Protein AF-A0A1R3GXF6-F1 (afdb_monomer)

Radius of gyration: 73.86 Å; Cα contacts (8 Å, |Δi|>4): 0; chains: 1; bounding box: 150×27×252 Å

Solvent-accessible surface area (backbone atoms only — not comparable to full-atom values): 21048 Å² total; per-residue (Å²): 134,89,81,88,82,81,85,78,86,82,89,76,90,89,83,90,84,76,82,81,70,68,72,70,62,61,61,64,59,58,61,56,58,55,56,55,55,54,55,50,56,53,52,56,56,53,63,68,72,77,67,85,87,69,93,84,66,88,49,69,65,59,57,52,53,53,51,51,53,53,52,52,54,52,52,53,51,52,53,52,49,54,50,53,59,68,69,59,68,86,71,93,67,96,68,79,68,64,65,58,56,52,54,54,50,54,51,50,53,53,52,52,49,54,55,52,54,50,50,54,50,53,60,62,58,72,72,66,74,87,85,72,89,79,82,92,80,84,87,82,82,75,86,79,80,83,80,82,82,82,84,87,87,82,90,77,98,56,82,72,64,56,54,56,52,52,52,51,52,51,50,51,52,49,51,53,49,52,51,52,54,49,53,53,51,52,54,50,51,51,52,51,52,52,51,50,55,51,50,54,52,50,50,55,50,51,53,52,52,50,54,52,50,53,51,51,52,51,51,52,52,50,50,52,53,52,53,51,50,53,53,52,53,51,52,50,54,50,53,54,50,51,56,49,49,53,50,50,53,51,52,49,54,53,50,54,50,53,52,52,54,49,52,51,54,51,54,54,50,53,51,53,50,53,53,51,54,52,51,50,50,55,51,50,54,52,47,54,53,51,53,51,51,52,49,52,55,49,54,52,51,53,50,53,52,55,62,53,49,50,58,53,54,50,51,52,51,51,50,54,50,48,52,52,51,50,53,54,50,49,50,54,49,50,53,52,48,50,52,50,51,53,48,52,49,53,55,50,54,66,61,71,78,110

Organism: NCBI:txid93759

Secondary structure (DSSP, 8-state):
----------------SSSSSTTTTHHHHHHHHHHHHHHHHHHHHHHHHS-SS-TT---HHHHHHHHHHHHHHHHHHHHHHHHHHHHT---S-----HHHHHHHHHHHHHHHHHHHHHHHHHHHHTT------------------TTSSS--------TTHHHHHHHHHHHHHHHHHHHHHHHHHHHHHHHHHHHHHHHHHHHHHHHHHHHHHHHHHHHHHHHHHHHHHHHHHHHHHHHHHHHHHHHHHHHHHHHHHHHHHHHHHHHHHHHHHHHHHHHHHHHHHHHHHHHHHHHHHHHHHHHHHHHHHHHHHHHHHHHHHHHHHHHHHHHHHHHHHHHHHHHHHHHHHHHH--

Foldseek 3Di:
DDDDDDDDDDDDDDPDDPDPPPPVVVVVVVVVVVVVVVVVVVVVVVVVPPDDPDPPPPDCVVVVVVVVVVVVVVVVLVVVVVVCVVPVPPDDDPPDPVVVVVVVVVVVVVVVVVVVVVVVVVVVVVPDDPPDDDDDDDDPPDDPPPPPPPPDDDDDDDPVVVVVVVVVVVVVVVVVVVVVVVVVVVVVVVVVVVVVVVVVVVVVVVVVVVVVVVVVVVVVVVVVVVVVVVVVVVVVVVVVVVVVVVVVVVVVVVVVVVVVVVVVVVVVVVVVVVVVVVVVVVVVVVVVVVVVVVVVVVVVVVVVVVVVVVVVVVVVVVVVVVVVVVVVVVVVVVVVVVVVVVVVVVVVVVVVVD

Sequence (354 aa):
MGKMEKSVLAEENFSDFEEENAVKEGENSRQFDEETTFSFQKKLHQCQNENVDNKQNCNIKNLQVIGVDILSMIQNLEIGFASAFAGSGISDAPVRNTGMSKLVLELYERIQLCISELKQLCNYYSFVDPEGTCGYNDVGVLESSDLIRQSQQSSSPYQEDSDLGKELSAKIFEIVKLKSDNLLKEIELEALRHRQKELETQVSSVEKEKSQLEENMEIMRREVAVTAKFLDDLRSEMMDLDGNMDSQISANRILVKKSSELGNGKQEAEVHVSELEEENLLLSDRLSHLEEQLRYLTDERESLYMEVQTPESEAMKFKDEKIRSEDEMEAHKVDRKQKIEEMQKQWSEVQEEC

pLDDT: mean 77.06, std 21.37, range [37.44, 98.75]

Mean predicted aligned error: 20.05 Å

Structure (mmCIF, N/CA/C/O backbone):
data_AF-A0A1R3GXF6-F1
#
_entry.id   AF-A0A1R3GXF6-F1
#
loop_
_atom_site.group_PDB
_atom_site.id
_atom_site.type_symbol
_atom_site.label_atom_id
_atom_site.label_alt_id
_atom_site.label_comp_id
_atom_site.label_asym_id
_atom_site.label_entity_id
_atom_site.label_seq_id
_atom_site.pdbx_PDB_ins_code
_atom_site.Cartn_x
_atom_site.Cartn_y
_atom_site.Cartn_z
_atom_site.occupancy
_atom_site.B_iso_or_equiv
_atom_site.auth_seq_id
_atom_site.auth_comp_id
_atom_site.auth_asym_id
_atom_site.auth_atom_id
_atom_site.pdbx_PDB_model_num
ATOM 1 N N . MET A 1 1 ? -48.391 0.107 32.957 1.00 41.59 1 MET A N 1
ATOM 2 C CA . MET A 1 1 ? -49.259 0.173 31.756 1.00 41.59 1 MET A CA 1
ATOM 3 C C . MET A 1 1 ? -48.772 1.297 30.849 1.00 41.59 1 MET A C 1
ATOM 5 O O . MET A 1 1 ? -48.821 2.432 31.291 1.00 41.59 1 MET A O 1
ATOM 9 N N . GLY A 1 2 ? -48.352 0.966 29.617 1.00 49.62 2 GLY A N 1
ATOM 10 C CA . GLY A 1 2 ? -48.097 1.887 28.487 1.00 49.62 2 GLY A CA 1
ATOM 11 C C . GLY A 1 2 ? -46.822 2.738 28.602 1.00 49.62 2 GLY A C 1
ATOM 12 O O . GLY A 1 2 ? -46.607 3.358 29.626 1.00 49.62 2 GLY A O 1
ATOM 13 N N . LYS A 1 3 ? -45.933 2.856 27.614 1.00 48.22 3 LYS A N 1
ATOM 14 C CA . LYS A 1 3 ? -45.953 2.497 26.192 1.00 48.22 3 LYS A CA 1
ATOM 15 C C . LYS A 1 3 ? -44.507 2.217 25.755 1.00 48.22 3 LYS A C 1
ATOM 17 O O . LYS A 1 3 ? -43.614 2.992 26.070 1.00 48.22 3 LYS A O 1
ATOM 22 N N . MET A 1 4 ? -44.318 1.127 25.017 1.00 44.69 4 MET A N 1
ATOM 23 C CA . MET A 1 4 ? -43.151 0.889 24.168 1.00 44.69 4 MET A CA 1
ATOM 24 C C . MET A 1 4 ? -43.312 1.710 22.886 1.00 44.69 4 MET A C 1
ATOM 26 O O . MET A 1 4 ? -44.313 1.541 22.187 1.00 44.69 4 MET A O 1
ATOM 30 N N . GLU A 1 5 ? -42.336 2.552 22.557 1.00 49.19 5 GLU A N 1
ATOM 31 C CA . GLU A 1 5 ? -42.204 3.133 21.221 1.00 49.19 5 GLU A CA 1
ATOM 32 C C . GLU A 1 5 ? -41.154 2.348 20.433 1.00 49.19 5 GLU A C 1
ATOM 34 O O . GLU A 1 5 ? -39.982 2.273 20.793 1.00 49.19 5 GLU A O 1
ATOM 39 N N . LYS A 1 6 ? -41.644 1.702 19.372 1.00 48.50 6 LYS A N 1
ATOM 40 C CA . LYS A 1 6 ? -40.877 1.017 18.335 1.00 48.50 6 LYS A CA 1
ATOM 41 C C . LYS A 1 6 ? -40.226 2.055 17.425 1.00 48.50 6 LYS A C 1
ATOM 43 O O . LYS A 1 6 ? -40.936 2.840 16.801 1.00 48.50 6 LYS A O 1
ATOM 48 N N . SER A 1 7 ? -38.911 1.986 17.266 1.00 46.88 7 SER A N 1
ATOM 49 C CA . SER A 1 7 ? -38.206 2.643 16.165 1.00 46.88 7 SER A CA 1
ATOM 50 C C . SER A 1 7 ? -38.318 1.761 14.921 1.00 46.88 7 SER A C 1
ATOM 52 O O . SER A 1 7 ? -37.803 0.645 14.882 1.00 46.88 7 SER A O 1
ATOM 54 N N . VAL A 1 8 ? -39.068 2.252 13.939 1.00 45.59 8 VAL A N 1
ATOM 55 C CA . VAL A 1 8 ? -39.281 1.648 12.622 1.00 45.59 8 VAL A CA 1
ATOM 56 C C . VAL A 1 8 ? -38.081 1.968 11.731 1.00 45.59 8 VAL A C 1
ATOM 58 O O . VAL A 1 8 ? -37.663 3.119 11.636 1.00 45.59 8 VAL A O 1
ATOM 61 N N . LEU A 1 9 ? -37.541 0.929 11.096 1.00 46.66 9 LEU A N 1
ATOM 62 C CA . LEU A 1 9 ? -36.565 1.003 10.013 1.00 46.66 9 LEU A CA 1
ATOM 63 C C . LEU A 1 9 ? -37.210 1.674 8.792 1.00 46.66 9 LEU A C 1
ATOM 65 O O . LEU A 1 9 ? -38.228 1.193 8.299 1.00 46.66 9 LEU A O 1
ATOM 69 N N . ALA A 1 10 ? -36.607 2.762 8.316 1.00 43.72 10 ALA A N 1
ATOM 70 C CA . ALA A 1 10 ? -36.901 3.354 7.018 1.00 43.72 10 ALA A CA 1
ATOM 71 C C . ALA A 1 10 ? -35.770 2.978 6.047 1.00 43.72 10 ALA A C 1
ATOM 73 O O . ALA A 1 10 ? -34.707 3.596 6.044 1.00 43.72 10 ALA A O 1
ATOM 74 N N . GLU A 1 11 ? -36.000 1.927 5.260 1.00 49.28 11 GLU A N 1
ATOM 75 C CA . GLU A 1 11 ? -35.367 1.733 3.955 1.00 49.28 11 GLU A CA 1
ATOM 76 C C . GLU A 1 11 ? -36.224 2.486 2.930 1.00 49.28 11 GLU A C 1
ATOM 78 O O . GLU A 1 11 ? -37.323 2.046 2.598 1.00 49.28 11 GLU A O 1
ATOM 83 N N . GLU A 1 12 ? -35.742 3.627 2.437 1.00 41.19 12 GLU A N 1
ATOM 84 C CA . GLU A 1 12 ? -36.318 4.300 1.269 1.00 41.19 12 GLU A CA 1
ATOM 85 C C . GLU A 1 12 ? -35.218 4.583 0.236 1.00 41.19 12 GLU A C 1
ATOM 87 O O . GLU A 1 12 ? -34.394 5.482 0.379 1.00 41.19 12 GLU A O 1
ATOM 92 N N . ASN A 1 13 ? -35.198 3.718 -0.782 1.00 48.22 13 ASN A N 1
ATOM 93 C CA . ASN A 1 13 ? -35.082 4.008 -2.214 1.00 48.22 13 ASN A CA 1
ATOM 94 C C . ASN A 1 13 ? -34.419 5.341 -2.619 1.00 48.22 13 ASN A C 1
ATOM 96 O O . ASN A 1 13 ? -35.089 6.356 -2.790 1.00 48.22 13 ASN A O 1
ATOM 100 N N . PHE A 1 14 ? -33.121 5.282 -2.927 1.00 43.56 14 PHE A N 1
ATOM 101 C CA . PHE A 1 14 ? -32.425 6.256 -3.776 1.00 43.56 14 PHE A CA 1
ATOM 102 C C . PHE A 1 14 ? -31.829 5.530 -4.987 1.00 43.56 14 PHE A C 1
ATOM 104 O O . PHE A 1 14 ? -30.678 5.106 -4.987 1.00 43.56 14 PHE A O 1
ATOM 111 N N . SER A 1 15 ? -32.649 5.331 -6.009 1.00 47.09 15 SER A N 1
ATOM 112 C CA . SER A 1 15 ? -32.256 4.817 -7.321 1.00 47.09 15 SER A CA 1
ATOM 113 C C . SER A 1 15 ? -33.409 5.169 -8.244 1.00 47.09 15 SER A C 1
ATOM 115 O O . SER A 1 15 ? -34.375 4.427 -8.214 1.00 47.09 15 SER A O 1
ATOM 117 N N . ASP A 1 16 ? -33.361 6.329 -8.911 1.00 47.88 16 ASP A N 1
ATOM 118 C CA . ASP A 1 16 ? -34.119 6.648 -10.146 1.00 47.88 16 ASP A CA 1
ATOM 119 C C . ASP A 1 16 ? -33.901 8.122 -10.573 1.00 47.88 16 ASP A C 1
ATOM 121 O O . ASP A 1 16 ? -34.850 8.863 -10.808 1.00 47.88 16 ASP A O 1
ATOM 125 N N . PHE A 1 17 ? -32.649 8.601 -10.657 1.00 45.19 17 PHE A N 1
ATOM 126 C CA . PHE A 1 17 ? -32.384 9.964 -11.170 1.00 45.19 17 PHE A CA 1
ATOM 127 C C . PHE A 1 17 ? -31.187 10.119 -12.127 1.00 45.19 17 PHE A C 1
ATOM 129 O O . PHE A 1 17 ? -30.830 11.246 -12.458 1.00 45.19 17 PHE A O 1
ATOM 136 N N . GLU A 1 18 ? -30.597 9.035 -12.645 1.00 46.66 18 GLU A N 1
ATOM 137 C CA . GLU A 1 18 ? -29.421 9.132 -13.539 1.00 46.66 18 GLU A CA 1
ATOM 138 C C . GLU A 1 18 ? -29.648 8.708 -15.002 1.00 46.66 18 GLU A C 1
ATOM 140 O O . GLU A 1 18 ? -28.709 8.745 -15.794 1.00 46.66 18 GLU A O 1
ATOM 145 N N . GLU A 1 19 ? -30.870 8.373 -15.428 1.00 47.91 19 GLU A N 1
ATOM 146 C CA . GLU A 1 19 ? -31.082 7.818 -16.780 1.00 47.91 19 GLU A CA 1
ATOM 147 C C . GLU A 1 19 ? -31.462 8.846 -17.869 1.00 47.91 19 GLU A C 1
ATOM 149 O O . GLU A 1 19 ? -31.545 8.497 -19.043 1.00 47.91 19 GLU A O 1
ATOM 154 N N . GLU A 1 20 ? -31.625 10.136 -17.544 1.00 44.78 20 GLU A N 1
ATOM 155 C CA . GLU A 1 20 ? -32.057 11.144 -18.538 1.00 44.78 20 GLU A CA 1
ATOM 156 C C . GLU A 1 20 ? -30.921 12.022 -19.112 1.00 44.78 20 GLU A C 1
ATOM 158 O O . GLU A 1 20 ? -31.126 12.743 -20.089 1.00 44.78 20 GLU A O 1
ATOM 163 N N . ASN A 1 21 ? -29.689 11.920 -18.592 1.00 42.84 21 ASN A N 1
ATOM 164 C CA . ASN A 1 21 ? -28.533 12.676 -19.112 1.00 42.84 21 ASN A CA 1
ATOM 165 C C . ASN A 1 21 ? -27.651 11.898 -20.109 1.00 42.84 21 ASN A C 1
ATOM 167 O O . ASN A 1 21 ? -26.860 12.513 -20.821 1.00 42.84 21 ASN A O 1
ATOM 171 N N . ALA A 1 22 ? -27.814 10.578 -20.243 1.00 47.25 22 ALA A N 1
ATOM 172 C CA . ALA A 1 22 ? -26.973 9.758 -21.124 1.00 47.25 22 ALA A CA 1
ATOM 173 C C . ALA A 1 22 ? -27.353 9.831 -22.620 1.00 47.25 22 ALA A C 1
ATOM 175 O O . ALA A 1 22 ? -26.572 9.429 -23.481 1.00 47.25 22 ALA A O 1
ATOM 176 N N . VAL A 1 23 ? -28.534 10.359 -22.962 1.00 47.72 23 VAL A N 1
ATOM 177 C CA . VAL A 1 23 ? -29.023 10.374 -24.356 1.00 47.72 23 VAL A CA 1
ATOM 178 C C . VAL A 1 23 ? -28.520 11.594 -25.146 1.00 47.72 23 VAL A C 1
ATOM 180 O O . VAL A 1 23 ? -28.457 11.540 -26.369 1.00 47.72 23 VAL A O 1
ATOM 183 N N . LYS A 1 24 ? -28.074 12.674 -24.485 1.00 45.91 24 LYS A N 1
ATOM 184 C CA . LYS A 1 24 ? -27.625 13.902 -25.176 1.00 45.91 24 LYS A CA 1
ATOM 185 C C . LYS A 1 24 ? -26.134 13.963 -25.523 1.00 45.91 24 LYS A C 1
ATOM 187 O O . LYS A 1 24 ? -25.768 14.741 -26.399 1.00 45.91 24 LYS A O 1
ATOM 192 N N . GLU A 1 25 ? -25.275 13.147 -24.911 1.00 44.62 25 GLU A N 1
ATOM 193 C CA . GLU A 1 25 ? -23.837 13.125 -25.250 1.00 44.62 25 GLU A CA 1
ATOM 194 C C . GLU A 1 25 ? -23.489 12.155 -26.394 1.00 44.62 25 GLU A C 1
ATOM 196 O O . GLU A 1 25 ? -22.477 12.332 -27.072 1.00 44.62 25 GLU A O 1
ATOM 201 N N . GLY A 1 26 ? -24.356 11.178 -26.691 1.00 42.66 26 GLY A N 1
ATOM 202 C CA . GLY A 1 26 ? -24.141 10.210 -27.774 1.00 42.66 26 GLY A CA 1
ATOM 203 C C . GLY A 1 26 ? -24.316 10.770 -29.193 1.00 42.66 26 GLY A C 1
ATOM 204 O O . GLY A 1 26 ? -23.749 10.221 -30.138 1.00 42.66 26 GLY A O 1
ATOM 205 N N . GLU A 1 27 ? -25.063 11.864 -29.364 1.00 41.91 27 GLU A N 1
ATOM 206 C CA . GLU A 1 27 ? -25.353 12.428 -30.693 1.00 41.91 27 GLU A CA 1
ATOM 207 C C . GLU A 1 27 ? -24.257 13.386 -31.195 1.00 41.91 27 GLU A C 1
ATOM 209 O O . GLU A 1 27 ? -24.014 13.446 -32.398 1.00 41.91 27 GLU A O 1
ATOM 214 N N . ASN A 1 28 ? -23.501 14.038 -30.300 1.00 45.12 28 ASN A N 1
ATOM 215 C CA . ASN A 1 28 ? -22.405 14.937 -30.694 1.00 45.12 28 ASN A CA 1
ATOM 216 C C . ASN A 1 28 ? -21.100 14.201 -31.049 1.00 45.12 28 ASN A C 1
ATOM 218 O O . ASN A 1 28 ? -20.329 14.693 -31.871 1.00 45.12 28 ASN A O 1
ATOM 222 N N . SER A 1 29 ? -20.847 13.015 -30.481 1.00 48.97 29 SER A N 1
ATOM 223 C CA . SER A 1 29 ? -19.635 12.236 -30.796 1.00 48.97 29 SER A CA 1
ATOM 224 C C . SER A 1 29 ? -19.699 11.589 -32.182 1.00 48.97 29 SER A C 1
ATOM 226 O O . SER A 1 29 ? -18.678 11.462 -32.847 1.00 48.97 29 SER A O 1
ATOM 228 N N . ARG A 1 30 ? -20.894 11.207 -32.653 1.00 46.91 30 ARG A N 1
ATOM 229 C CA . ARG A 1 30 ? -21.059 10.513 -33.942 1.00 46.91 30 ARG A CA 1
ATOM 230 C C . ARG A 1 30 ? -20.880 11.432 -35.152 1.00 46.91 30 ARG A C 1
ATOM 232 O O . ARG A 1 30 ? -20.486 10.970 -36.216 1.00 46.91 30 ARG A O 1
ATOM 239 N N . GLN A 1 31 ? -21.132 12.729 -34.982 1.00 47.19 31 GLN A N 1
ATOM 240 C CA . GLN A 1 31 ? -21.027 13.714 -36.059 1.00 47.19 31 GLN A CA 1
ATOM 241 C C . GLN A 1 31 ? -19.565 14.101 -36.370 1.00 47.19 31 GLN A C 1
ATOM 243 O O . GLN A 1 31 ? -19.268 14.501 -37.492 1.00 47.19 31 GLN A O 1
ATOM 248 N N . PHE A 1 32 ? -18.639 13.921 -35.418 1.00 45.44 32 PHE A N 1
ATOM 249 C CA . PHE A 1 32 ? -17.214 14.239 -35.594 1.00 45.44 32 PHE A CA 1
ATOM 250 C C . PHE A 1 32 ? -16.424 13.137 -36.334 1.00 45.44 32 PHE A C 1
ATOM 252 O O . PHE A 1 32 ? -15.487 13.441 -37.082 1.00 45.44 32 PHE A O 1
ATOM 259 N N . ASP A 1 33 ? -16.821 11.868 -36.179 1.00 50.91 33 ASP A N 1
ATOM 260 C CA . ASP A 1 33 ? -16.132 10.717 -36.786 1.00 50.91 33 ASP A CA 1
ATOM 261 C C . ASP A 1 33 ? -16.469 10.526 -38.279 1.00 50.91 33 ASP A C 1
ATOM 263 O O . ASP A 1 33 ? -15.617 10.111 -39.069 1.00 50.91 33 ASP A O 1
ATOM 267 N N . GLU A 1 34 ? -17.683 10.875 -38.719 1.00 51.31 34 GLU A N 1
ATOM 268 C CA . GLU A 1 34 ? -18.065 10.742 -40.135 1.00 51.31 34 GLU A CA 1
ATOM 269 C C . GLU A 1 34 ? -17.459 11.853 -41.016 1.00 51.31 34 GLU A C 1
ATOM 271 O O . GLU A 1 34 ? -17.055 11.592 -42.152 1.00 51.31 34 GLU A O 1
ATOM 276 N N . GLU A 1 35 ? -17.303 13.077 -40.496 1.00 46.94 35 GLU A N 1
ATOM 277 C CA . GLU A 1 35 ? -16.798 14.221 -41.272 1.00 46.94 35 GLU A CA 1
ATOM 278 C C . GLU A 1 35 ? -15.273 14.167 -41.498 1.00 46.94 35 GLU A C 1
ATOM 280 O O . GLU A 1 35 ? -14.777 14.510 -42.579 1.00 46.94 35 GLU A O 1
ATOM 285 N N . THR A 1 36 ? -14.515 13.647 -40.527 1.00 52.06 36 THR A N 1
ATOM 286 C CA . THR A 1 36 ? -13.063 13.442 -40.664 1.00 52.06 36 THR A CA 1
ATOM 287 C C . THR A 1 36 ? -12.738 12.285 -41.608 1.00 52.06 36 THR A C 1
ATOM 289 O O . THR A 1 36 ? -11.892 12.438 -42.494 1.00 52.06 36 THR A O 1
ATOM 292 N N . THR A 1 37 ? -13.464 11.170 -41.518 1.00 51.50 37 THR A N 1
ATOM 293 C CA . THR A 1 37 ? -13.244 10.004 -42.390 1.00 51.50 37 THR A CA 1
ATOM 294 C C . THR A 1 37 ? -13.603 10.308 -43.857 1.00 51.50 37 THR A C 1
ATOM 296 O O . THR A 1 37 ? -12.873 9.922 -44.777 1.00 51.50 37 THR A O 1
ATOM 299 N N . PHE A 1 38 ? -14.669 11.085 -44.101 1.00 55.00 38 PHE A N 1
ATOM 300 C CA . PHE A 1 38 ? -15.115 11.453 -45.453 1.00 55.00 38 PHE A CA 1
ATOM 301 C C . PHE A 1 38 ? -14.198 12.486 -46.141 1.00 55.00 38 PHE A C 1
ATOM 303 O O . PHE A 1 38 ? -13.974 12.426 -47.354 1.00 55.00 38 PHE A O 1
ATOM 310 N N . SER A 1 39 ? -13.607 13.413 -45.378 1.00 52.34 39 SER A N 1
ATOM 311 C CA . SER A 1 39 ? -12.653 14.408 -45.899 1.00 52.34 39 SER A CA 1
ATOM 312 C C . SER A 1 39 ? -11.337 13.769 -46.378 1.00 52.34 39 SER A C 1
ATOM 314 O O . SER A 1 39 ? -10.775 14.174 -47.402 1.00 52.34 39 SER A O 1
ATOM 316 N N . PHE A 1 40 ? -10.873 12.713 -45.699 1.00 51.38 40 PHE A N 1
ATOM 317 C CA . PHE A 1 40 ? -9.624 12.024 -46.040 1.00 51.38 40 PHE A CA 1
ATOM 318 C C . PHE A 1 40 ? -9.743 11.104 -47.263 1.00 51.38 40 PHE A C 1
ATOM 320 O O . PHE A 1 40 ? -8.888 11.172 -48.149 1.00 51.38 40 PHE A O 1
ATOM 327 N N . GLN A 1 41 ? -10.829 10.329 -47.396 1.00 54.56 41 GLN A N 1
ATOM 328 C CA . GLN A 1 41 ? -11.065 9.523 -48.609 1.00 54.56 41 GLN A CA 1
ATOM 329 C C . GLN A 1 41 ? -11.125 10.387 -49.879 1.00 54.56 41 GLN A C 1
ATOM 331 O O . GLN A 1 41 ? -10.622 9.992 -50.934 1.00 54.56 41 GLN A O 1
ATOM 336 N N . LYS A 1 42 ? -11.676 11.603 -49.775 1.00 59.84 42 LYS A N 1
ATOM 337 C CA . LYS A 1 42 ? -11.753 12.551 -50.892 1.00 59.84 42 LYS A CA 1
ATOM 338 C C . LYS A 1 42 ? -10.376 13.077 -51.322 1.00 59.84 42 LYS A C 1
ATOM 340 O O . LYS A 1 42 ? -10.131 13.193 -52.522 1.00 59.84 42 LYS A O 1
ATOM 345 N N . LYS A 1 43 ? -9.458 13.338 -50.382 1.00 56.09 43 LYS A N 1
ATOM 346 C CA . LYS A 1 43 ? -8.069 13.733 -50.696 1.00 56.09 43 LYS A CA 1
ATOM 347 C C . LYS A 1 43 ? -7.253 12.587 -51.301 1.00 56.09 43 LYS A C 1
ATOM 349 O O . LYS A 1 43 ? -6.455 12.820 -52.205 1.00 56.09 43 LYS A O 1
ATOM 354 N N . LEU A 1 44 ? -7.493 11.352 -50.863 1.00 50.69 44 LEU A N 1
ATOM 355 C CA . LEU A 1 44 ? -6.785 10.171 -51.365 1.00 50.69 44 LEU A CA 1
ATOM 356 C C . LEU A 1 44 ? -7.179 9.846 -52.818 1.00 50.69 44 LEU A C 1
ATOM 358 O O . LEU A 1 44 ? -6.313 9.570 -53.648 1.00 50.69 44 LEU A O 1
ATOM 362 N N . HIS A 1 45 ? -8.462 10.005 -53.165 1.00 52.50 45 HIS A N 1
ATOM 363 C CA . HIS A 1 45 ? -8.921 9.918 -54.556 1.00 52.50 45 HIS A CA 1
ATOM 364 C C . HIS A 1 45 ? -8.439 11.077 -55.439 1.00 52.50 45 HIS A C 1
ATOM 366 O O . HIS A 1 45 ? -8.228 10.884 -56.636 1.00 52.50 45 HIS A O 1
ATOM 372 N N . GLN A 1 46 ? -8.219 12.265 -54.872 1.00 50.22 46 GLN A N 1
ATOM 373 C CA . GLN A 1 46 ? -7.667 13.396 -55.619 1.00 50.22 46 GLN A CA 1
ATOM 374 C C . GLN A 1 46 ? -6.182 13.182 -55.973 1.00 50.22 46 GLN A C 1
ATOM 376 O O . GLN A 1 46 ? -5.791 13.443 -57.108 1.00 50.22 46 GLN A O 1
ATOM 381 N N . CYS A 1 47 ? -5.385 12.585 -55.077 1.00 49.22 47 CYS A N 1
ATOM 382 C CA . CYS A 1 47 ? -3.994 12.201 -55.365 1.00 49.22 47 CYS A CA 1
ATOM 383 C C . CYS A 1 47 ? -3.855 11.082 -56.415 1.00 49.22 47 CYS A C 1
ATOM 385 O O . CYS A 1 47 ? -2.835 11.014 -57.098 1.00 49.22 47 CYS A O 1
ATOM 387 N N . GLN A 1 48 ? -4.856 10.206 -56.567 1.00 49.56 48 GLN A N 1
ATOM 388 C CA . GLN A 1 48 ? -4.823 9.129 -57.567 1.00 49.56 48 GLN A CA 1
ATOM 389 C C . GLN A 1 48 ? -5.078 9.616 -59.003 1.00 49.56 48 GLN A C 1
ATOM 391 O O . GLN A 1 48 ? -4.599 8.984 -59.942 1.00 49.56 48 GLN A O 1
ATOM 396 N N . ASN A 1 49 ? -5.787 10.735 -59.190 1.00 50.78 49 ASN A N 1
ATOM 397 C CA . ASN A 1 49 ? -6.218 11.186 -60.519 1.00 50.78 49 ASN A CA 1
ATOM 398 C C . ASN A 1 49 ? -5.291 12.224 -61.179 1.00 50.78 49 ASN A C 1
ATOM 400 O O . ASN A 1 49 ? -5.413 12.450 -62.380 1.00 50.78 49 ASN A O 1
ATOM 404 N N . GLU A 1 50 ? -4.345 12.827 -60.451 1.00 48.91 50 GLU A N 1
ATOM 405 C CA . GLU A 1 50 ? -3.441 13.860 -60.998 1.00 48.91 50 GLU A CA 1
ATOM 406 C C . GLU A 1 50 ? -2.066 13.339 -61.465 1.00 48.91 50 GLU A C 1
ATOM 408 O O . GLU A 1 50 ? -1.236 14.129 -61.908 1.00 48.91 50 GLU A O 1
ATOM 413 N N . ASN A 1 51 ? -1.793 12.028 -61.413 1.00 50.81 51 ASN A N 1
ATOM 414 C CA . ASN A 1 51 ? -0.413 11.530 -61.515 1.00 50.81 51 ASN A CA 1
ATOM 415 C C . ASN A 1 51 ? -0.188 10.402 -62.540 1.00 50.81 51 ASN A C 1
ATOM 417 O O . ASN A 1 51 ? 0.396 9.367 -62.217 1.00 50.81 51 ASN A O 1
ATOM 421 N N . VAL A 1 52 ? -0.649 10.588 -63.783 1.00 50.94 52 VAL A N 1
ATOM 422 C CA . VAL A 1 52 ? -0.430 9.599 -64.862 1.00 50.94 52 VAL A CA 1
ATOM 423 C C . VAL A 1 52 ? 0.779 9.926 -65.761 1.00 50.94 52 VAL A C 1
ATOM 425 O O . VAL A 1 52 ? 1.376 8.993 -66.288 1.00 50.94 52 VAL A O 1
ATOM 428 N N . ASP A 1 53 ? 1.256 11.178 -65.839 1.00 51.03 53 ASP A N 1
ATOM 429 C CA . ASP A 1 53 ? 2.247 11.570 -66.870 1.00 51.03 53 ASP A CA 1
ATOM 430 C C . ASP A 1 53 ? 3.634 12.041 -66.381 1.00 51.03 53 ASP A C 1
ATOM 432 O O . ASP A 1 53 ? 4.427 12.530 -67.182 1.00 51.03 53 ASP A O 1
ATOM 436 N N . ASN A 1 54 ? 4.011 11.872 -65.106 1.00 51.00 54 ASN A N 1
ATOM 437 C CA . ASN A 1 54 ? 5.351 12.293 -64.650 1.00 51.00 54 ASN A CA 1
ATOM 438 C C . ASN A 1 54 ? 6.006 11.293 -63.682 1.00 51.00 54 ASN A C 1
ATOM 440 O O . ASN A 1 54 ? 6.177 11.528 -62.487 1.00 51.00 54 ASN A O 1
ATOM 444 N N . LYS A 1 55 ? 6.358 10.120 -64.216 1.00 54.72 55 LYS A N 1
ATOM 445 C CA . LYS A 1 55 ? 6.671 8.908 -63.440 1.00 54.72 55 LYS A CA 1
ATOM 446 C C . LYS A 1 55 ? 8.113 8.780 -62.917 1.00 54.72 55 LYS A C 1
ATOM 448 O O . LYS A 1 55 ? 8.476 7.706 -62.453 1.00 54.72 55 LYS A O 1
ATOM 453 N N .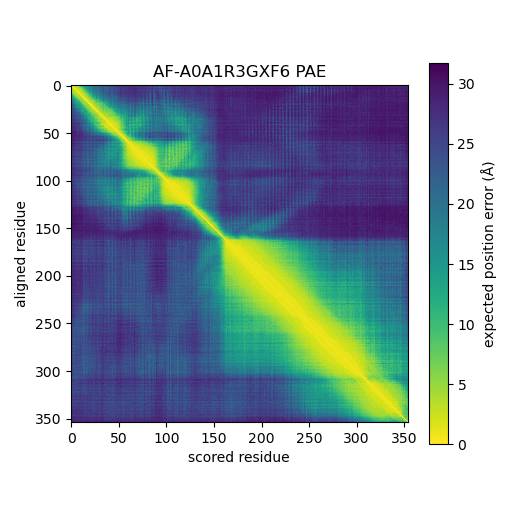 GLN A 1 56 ? 8.948 9.821 -62.966 1.00 50.66 56 GLN A N 1
ATOM 454 C CA . GLN A 1 56 ? 10.373 9.690 -62.592 1.00 50.66 56 GLN A CA 1
ATOM 455 C C . GLN A 1 56 ? 10.925 10.738 -61.622 1.00 50.66 56 GLN A C 1
ATOM 457 O O . GLN A 1 56 ? 12.130 10.802 -61.409 1.00 50.66 56 GLN A O 1
ATOM 462 N N . ASN A 1 57 ? 10.069 11.510 -60.955 1.00 49.94 57 ASN A N 1
ATOM 463 C CA . ASN A 1 57 ? 10.529 12.376 -59.871 1.00 49.94 57 ASN A CA 1
ATOM 464 C C . ASN A 1 57 ? 9.554 12.314 -58.692 1.00 49.94 57 ASN A C 1
ATOM 466 O O . ASN A 1 57 ? 8.881 13.291 -58.360 1.00 49.94 57 ASN A O 1
ATOM 470 N N . CYS A 1 58 ? 9.454 11.137 -58.062 1.00 48.97 58 CYS A N 1
ATOM 471 C CA . CYS A 1 58 ? 8.851 11.014 -56.733 1.00 48.97 58 CYS A CA 1
ATOM 472 C C . CYS A 1 58 ? 9.772 11.730 -55.739 1.00 48.97 58 CYS A C 1
ATOM 474 O O . CYS A 1 58 ? 10.657 11.152 -55.118 1.00 48.97 58 CYS A O 1
ATOM 476 N N . ASN A 1 59 ? 9.602 13.047 -55.699 1.00 53.91 59 ASN A N 1
ATOM 477 C CA . ASN A 1 59 ? 10.410 13.992 -54.961 1.00 53.91 59 ASN A CA 1
ATOM 478 C C . ASN A 1 59 ? 10.326 13.649 -53.468 1.00 53.91 59 ASN A C 1
ATOM 480 O O . ASN A 1 59 ? 9.228 13.518 -52.929 1.00 53.91 59 ASN A O 1
ATOM 484 N N . ILE A 1 60 ? 11.474 13.576 -52.795 1.00 53.25 60 ILE A N 1
ATOM 485 C CA . ILE A 1 60 ? 11.645 13.387 -51.339 1.00 53.25 60 ILE A CA 1
ATOM 486 C C . ILE A 1 60 ? 10.676 14.257 -50.508 1.00 53.25 60 ILE A C 1
ATOM 488 O O . ILE A 1 60 ? 10.259 13.875 -49.416 1.00 53.25 60 ILE A O 1
ATOM 492 N N . LYS A 1 61 ? 10.245 15.396 -51.063 1.00 54.56 61 LYS A N 1
ATOM 493 C CA . LYS A 1 61 ? 9.212 16.281 -50.509 1.00 54.56 61 LYS A CA 1
ATOM 494 C C . LYS A 1 61 ? 7.876 15.582 -50.222 1.00 54.56 61 LYS A C 1
ATOM 496 O O . LYS A 1 61 ? 7.275 15.870 -49.196 1.00 54.56 61 LYS A O 1
ATOM 501 N N . ASN A 1 62 ? 7.428 14.647 -51.061 1.00 59.41 62 ASN A N 1
ATOM 502 C CA . ASN A 1 62 ? 6.179 13.916 -50.815 1.00 59.41 62 ASN A CA 1
ATOM 503 C C . ASN A 1 62 ? 6.322 12.943 -49.636 1.00 59.41 62 ASN A C 1
ATOM 505 O O . ASN A 1 62 ? 5.386 12.791 -48.858 1.00 59.41 62 ASN A O 1
ATOM 509 N N . LEU A 1 63 ? 7.506 12.348 -49.451 1.00 60.50 63 LEU A N 1
ATOM 510 C CA . LEU A 1 63 ? 7.793 11.490 -48.298 1.00 60.50 63 LEU A CA 1
ATOM 511 C C . LEU A 1 63 ? 7.836 12.296 -46.991 1.00 60.50 63 LEU A C 1
ATOM 513 O O . LEU A 1 63 ? 7.352 11.833 -45.963 1.00 60.50 63 LEU A O 1
ATOM 517 N N . GLN A 1 64 ? 8.375 13.518 -47.039 1.00 62.56 64 GLN A N 1
ATOM 518 C CA . GLN A 1 64 ? 8.382 14.437 -45.898 1.00 62.56 64 GLN A CA 1
ATOM 519 C C . GLN A 1 64 ? 6.969 14.882 -45.510 1.00 62.56 64 GLN A C 1
ATOM 521 O O . GLN A 1 64 ? 6.654 14.893 -44.326 1.00 62.56 64 GLN A O 1
ATOM 526 N N . VAL A 1 65 ? 6.109 15.195 -46.485 1.00 70.75 65 VAL A N 1
ATOM 527 C CA . VAL A 1 65 ? 4.706 15.560 -46.220 1.00 70.75 65 VAL A CA 1
ATOM 528 C C . VAL A 1 65 ? 3.951 14.396 -45.571 1.00 70.75 65 VAL A C 1
ATOM 530 O O . VAL A 1 65 ? 3.303 14.590 -44.549 1.00 70.75 65 VAL A O 1
ATOM 533 N N . ILE A 1 66 ? 4.116 13.175 -46.087 1.00 69.88 66 ILE A N 1
ATOM 534 C CA . ILE A 1 66 ? 3.484 11.975 -45.515 1.00 69.88 66 ILE A CA 1
ATOM 535 C C . ILE A 1 66 ? 4.021 11.678 -44.104 1.00 69.88 66 ILE A C 1
ATOM 537 O O . ILE A 1 66 ? 3.252 11.348 -43.205 1.00 69.88 66 ILE A O 1
ATOM 541 N N . GLY A 1 67 ? 5.330 11.829 -43.876 1.00 71.06 67 GLY A N 1
ATOM 542 C CA . GLY A 1 67 ? 5.929 11.642 -42.552 1.00 71.06 67 GLY A CA 1
ATOM 543 C C . GLY A 1 67 ? 5.413 12.643 -41.513 1.00 71.06 67 GLY A C 1
ATOM 544 O O . GLY A 1 67 ? 5.171 12.266 -40.368 1.00 71.06 67 GLY A O 1
ATOM 545 N N . VAL A 1 68 ? 5.197 13.900 -41.912 1.00 71.25 68 VAL A N 1
ATOM 546 C CA . VAL A 1 68 ? 4.615 14.939 -41.047 1.00 71.25 68 VAL A CA 1
ATOM 547 C C . VAL A 1 68 ? 3.160 14.620 -40.691 1.00 71.25 68 VAL A C 1
ATOM 549 O O . VAL A 1 68 ? 2.793 14.747 -39.523 1.00 71.25 68 VAL A O 1
ATOM 552 N N . ASP A 1 69 ? 2.357 14.143 -41.647 1.00 76.06 69 ASP A N 1
ATOM 553 C CA . ASP A 1 69 ? 0.965 13.750 -41.388 1.00 76.06 69 ASP A CA 1
ATOM 554 C C . ASP A 1 69 ? 0.877 12.574 -40.398 1.00 76.06 69 ASP A C 1
ATOM 556 O O . ASP A 1 69 ? 0.083 12.614 -39.455 1.00 76.06 69 ASP A O 1
ATOM 560 N N . ILE A 1 70 ? 1.749 11.566 -40.532 1.00 72.38 70 ILE A N 1
ATOM 561 C CA . ILE A 1 70 ? 1.807 10.422 -39.603 1.00 72.38 70 ILE A CA 1
ATOM 562 C C . ILE A 1 70 ? 2.221 10.872 -38.194 1.00 72.38 70 ILE A C 1
ATOM 564 O O . ILE A 1 70 ? 1.607 10.463 -37.208 1.00 72.38 70 ILE A O 1
ATOM 568 N N . LEU A 1 71 ? 3.234 11.737 -38.076 1.00 71.44 71 LEU A N 1
ATOM 569 C CA . LEU A 1 71 ? 3.680 12.259 -36.779 1.00 71.44 71 LEU A CA 1
ATOM 570 C C . LEU A 1 71 ? 2.594 13.095 -36.088 1.00 71.44 71 LEU A C 1
ATOM 572 O O . LEU A 1 71 ? 2.415 12.981 -34.875 1.00 71.44 71 LEU A O 1
ATOM 576 N N . SER A 1 72 ? 1.833 13.886 -36.848 1.00 74.00 72 SER A N 1
ATOM 577 C CA . SER A 1 72 ? 0.695 14.640 -36.313 1.00 74.00 72 SER A CA 1
ATOM 578 C C . SER A 1 72 ? -0.416 13.712 -35.809 1.00 74.00 72 SER A C 1
ATOM 580 O O . SER A 1 72 ? -1.001 13.957 -34.753 1.00 74.00 72 SER A O 1
ATOM 582 N N . MET A 1 73 ? -0.665 12.601 -36.509 1.00 75.31 73 MET A N 1
ATOM 583 C CA . MET A 1 73 ? -1.640 11.594 -36.087 1.00 75.31 73 MET A CA 1
ATOM 584 C C . MET A 1 73 ? -1.239 10.925 -34.763 1.00 75.31 73 MET A C 1
ATOM 586 O O . MET A 1 73 ? -2.081 10.746 -33.883 1.00 75.31 73 MET A O 1
ATOM 590 N N . ILE A 1 74 ? 0.052 10.627 -34.587 1.00 71.94 74 ILE A N 1
ATOM 591 C CA . ILE A 1 74 ? 0.598 10.068 -33.340 1.00 71.94 74 ILE A CA 1
ATOM 592 C C . ILE A 1 74 ? 0.459 11.067 -32.182 1.00 71.94 74 ILE A C 1
ATOM 594 O O . ILE A 1 74 ? -0.021 10.691 -31.115 1.00 71.94 74 ILE A O 1
ATOM 598 N N . GLN A 1 75 ? 0.801 12.342 -32.391 1.00 70.81 75 GLN A N 1
ATOM 599 C CA . GLN A 1 75 ? 0.665 13.373 -31.352 1.00 70.81 75 GLN A CA 1
ATOM 600 C C . GLN A 1 75 ? -0.788 13.578 -30.907 1.00 70.81 75 GLN A C 1
ATOM 602 O O . GLN A 1 75 ? -1.059 13.716 -29.716 1.00 70.81 75 GLN A O 1
ATOM 607 N N . ASN A 1 76 ? -1.743 13.559 -31.840 1.00 76.44 76 ASN A N 1
ATOM 608 C CA . ASN A 1 76 ? -3.161 13.682 -31.496 1.00 76.44 76 ASN A CA 1
ATOM 609 C C . ASN A 1 76 ? -3.659 12.488 -30.665 1.00 76.44 76 ASN A C 1
ATOM 611 O O . ASN A 1 76 ? -4.461 12.671 -29.747 1.00 76.44 76 ASN A O 1
ATOM 615 N N . LEU A 1 77 ? -3.156 11.280 -30.941 1.00 70.94 77 LEU A N 1
ATOM 616 C CA . LEU A 1 77 ? -3.451 10.092 -30.136 1.00 70.94 77 LEU A CA 1
ATOM 617 C C . LEU A 1 77 ? -2.866 10.197 -28.722 1.00 70.94 77 LEU A C 1
ATOM 619 O O . LEU A 1 77 ? -3.544 9.850 -27.757 1.00 70.94 77 LEU A O 1
ATOM 623 N N . GLU A 1 78 ? -1.648 10.719 -28.585 1.00 68.69 78 GLU A N 1
ATOM 624 C CA . GLU A 1 78 ? -0.994 10.928 -27.289 1.00 68.69 78 GLU A CA 1
ATOM 625 C C . GLU A 1 78 ? -1.761 11.940 -26.416 1.00 68.69 78 GLU A C 1
ATOM 627 O O . GLU A 1 78 ? -2.020 11.683 -25.239 1.00 68.69 78 GLU A O 1
ATOM 632 N N . ILE A 1 79 ? -2.224 13.047 -27.010 1.00 73.81 79 ILE A N 1
ATOM 633 C CA . ILE A 1 79 ? -3.058 14.055 -26.330 1.00 73.81 79 ILE A CA 1
ATOM 634 C C . ILE A 1 79 ? -4.419 13.466 -25.923 1.00 73.81 79 ILE A C 1
ATOM 636 O O . ILE A 1 79 ? -4.894 13.693 -24.804 1.00 73.81 79 ILE A O 1
ATOM 640 N N . GLY A 1 80 ? -5.046 12.681 -26.805 1.00 75.50 80 GLY A N 1
ATOM 641 C CA . GLY A 1 80 ? -6.290 11.970 -26.503 1.00 75.50 80 GLY A CA 1
ATOM 642 C C . GLY A 1 80 ? -6.134 11.009 -25.322 1.00 75.50 80 GLY A C 1
ATOM 643 O O . GLY A 1 80 ? -6.978 10.972 -24.430 1.00 75.50 80 GLY A O 1
ATOM 644 N N . PHE A 1 81 ? -5.010 10.295 -25.256 1.00 66.38 81 PHE A N 1
ATOM 645 C CA . PHE A 1 81 ? -4.721 9.375 -24.160 1.00 66.38 81 PHE A CA 1
ATOM 646 C C . PHE A 1 81 ? -4.483 10.105 -22.834 1.00 66.38 81 PHE A C 1
ATOM 648 O O . PHE A 1 81 ? -5.070 9.746 -21.815 1.00 66.38 81 PHE A O 1
ATOM 655 N N . ALA A 1 82 ? -3.671 11.165 -22.845 1.00 67.75 82 ALA A N 1
ATOM 656 C CA . ALA A 1 82 ? -3.381 11.954 -21.651 1.00 67.75 82 ALA A CA 1
ATOM 657 C C . ALA A 1 82 ? -4.645 12.611 -21.068 1.00 67.75 82 ALA A C 1
ATOM 659 O O . ALA A 1 82 ? -4.840 12.611 -19.852 1.00 67.75 82 ALA A O 1
ATOM 660 N N . SER A 1 83 ? -5.530 13.127 -21.928 1.00 73.31 83 SER A N 1
ATOM 661 C CA . SER A 1 83 ? -6.799 13.730 -21.500 1.00 73.31 83 SER A CA 1
ATOM 662 C C . SER A 1 83 ? -7.791 12.698 -20.955 1.00 73.31 83 SER A C 1
ATOM 664 O O . SER A 1 83 ? -8.380 12.930 -19.899 1.00 73.31 83 SER A O 1
ATOM 666 N N . ALA A 1 84 ? -7.922 11.532 -21.598 1.00 66.12 84 ALA A N 1
ATOM 667 C CA . ALA A 1 84 ? -8.758 10.438 -21.104 1.00 66.12 84 ALA A CA 1
ATOM 668 C C . ALA A 1 84 ? -8.256 9.893 -19.757 1.00 66.12 84 ALA A C 1
ATOM 670 O O . ALA A 1 84 ? -9.050 9.631 -18.854 1.00 66.12 84 ALA A O 1
ATOM 671 N N . PHE A 1 85 ? -6.936 9.781 -19.587 1.00 64.50 85 PHE A N 1
ATOM 672 C CA . PHE A 1 85 ? -6.334 9.325 -18.337 1.00 64.50 85 PHE A CA 1
ATOM 673 C C . PHE A 1 85 ? -6.548 10.338 -17.204 1.00 64.50 85 PHE A C 1
ATOM 675 O O . PHE A 1 85 ? -7.000 9.962 -16.124 1.00 64.50 85 PHE A O 1
ATOM 682 N N . ALA A 1 86 ? -6.328 11.631 -17.466 1.00 69.94 86 ALA A N 1
ATOM 683 C CA . ALA A 1 86 ? -6.552 12.698 -16.490 1.00 69.94 86 ALA A CA 1
ATOM 684 C C . ALA A 1 86 ? -8.034 12.864 -16.101 1.00 69.94 86 ALA A C 1
ATOM 686 O O . ALA A 1 86 ? -8.333 13.164 -14.946 1.00 69.94 86 ALA A O 1
ATOM 687 N N . GLY A 1 87 ? -8.964 12.647 -17.039 1.00 65.19 87 GLY A N 1
ATOM 688 C CA . GLY A 1 87 ? -10.407 12.723 -16.788 1.00 65.19 87 GLY A CA 1
ATOM 689 C C . GLY A 1 87 ? -10.988 11.501 -16.071 1.00 65.19 87 GLY A C 1
ATOM 690 O O . GLY A 1 87 ? -12.028 11.610 -15.430 1.00 65.19 87 GLY A O 1
ATOM 691 N N . SER A 1 88 ? -10.316 10.346 -16.137 1.00 63.09 88 SER A N 1
ATOM 692 C CA . SER A 1 88 ? -10.845 9.077 -15.613 1.00 63.09 88 SER A CA 1
ATOM 693 C C . SER A 1 88 ? -10.848 8.940 -14.085 1.00 63.09 88 SER A C 1
ATOM 695 O O . SER A 1 88 ? -11.349 7.935 -13.589 1.00 63.09 88 SER A O 1
ATOM 697 N N . GLY A 1 89 ? -10.340 9.933 -13.339 1.00 60.22 89 GLY A N 1
ATOM 698 C CA . GLY A 1 89 ? -10.550 10.052 -11.890 1.00 60.22 89 GLY A CA 1
ATOM 699 C C . GLY A 1 89 ? -10.306 8.755 -11.115 1.00 60.22 89 GLY A C 1
ATOM 700 O O . GLY A 1 89 ? -11.114 8.398 -10.261 1.00 60.22 89 GLY A O 1
ATOM 701 N N . ILE A 1 90 ? -9.236 8.024 -11.446 1.00 53.12 90 ILE A N 1
ATOM 702 C CA . ILE A 1 90 ? -8.931 6.702 -10.885 1.00 53.12 90 ILE A CA 1
ATOM 703 C C . ILE A 1 90 ? -8.402 6.885 -9.457 1.00 53.12 90 ILE A C 1
ATOM 705 O O . ILE A 1 90 ? -7.210 6.786 -9.186 1.00 53.12 90 ILE A O 1
ATOM 709 N N . SER A 1 91 ? -9.307 7.220 -8.546 1.00 51.38 91 SER A N 1
ATOM 710 C CA . SER A 1 91 ? -9.108 7.177 -7.106 1.00 51.38 91 SER A CA 1
ATOM 711 C C . SER A 1 91 ? -9.707 5.858 -6.601 1.00 51.38 91 SER A C 1
ATOM 713 O O . SER A 1 91 ? -10.920 5.701 -6.511 1.00 51.38 91 SER A O 1
ATOM 715 N N . ASP A 1 92 ? -8.825 4.884 -6.365 1.00 53.03 92 ASP A N 1
ATOM 716 C CA . ASP A 1 92 ? -8.911 3.756 -5.417 1.00 53.03 92 ASP A CA 1
ATOM 717 C C . ASP A 1 92 ? -10.120 2.790 -5.371 1.00 53.03 92 ASP A C 1
ATOM 719 O O . ASP A 1 92 ? -10.133 1.898 -4.520 1.00 53.03 92 ASP A O 1
ATOM 723 N N . ALA A 1 93 ? -11.104 2.838 -6.274 1.00 50.59 93 ALA A N 1
ATOM 724 C CA . ALA A 1 93 ? -12.211 1.865 -6.258 1.00 50.59 93 ALA A CA 1
ATOM 725 C C . ALA A 1 93 ? -12.039 0.710 -7.280 1.00 50.59 93 ALA A C 1
ATOM 727 O O . ALA A 1 93 ? -11.896 0.963 -8.478 1.00 50.59 93 ALA A O 1
ATOM 728 N N . PRO A 1 94 ? -12.143 -0.576 -6.874 1.00 49.97 94 PRO A N 1
ATOM 729 C CA . PRO A 1 94 ? -11.929 -1.736 -7.743 1.00 49.97 94 PRO A CA 1
ATOM 730 C C . PRO A 1 94 ? -13.210 -2.135 -8.502 1.00 49.97 94 PRO A C 1
ATOM 732 O O . PRO A 1 94 ? -13.615 -3.299 -8.494 1.00 49.97 94 PRO A O 1
ATOM 735 N N . VAL A 1 95 ? -13.892 -1.181 -9.143 1.00 50.62 95 VAL A N 1
ATOM 736 C CA . VAL A 1 95 ? -15.168 -1.443 -9.830 1.00 50.62 95 VAL A CA 1
ATOM 737 C C . VAL A 1 95 ? -15.013 -1.293 -11.344 1.00 50.62 95 VAL A C 1
ATOM 739 O O . VAL A 1 95 ? -14.834 -0.203 -11.868 1.00 50.62 95 VAL A O 1
ATOM 742 N N . ARG A 1 96 ? -15.067 -2.450 -12.022 1.00 55.78 96 ARG A N 1
ATOM 743 C CA . ARG A 1 96 ? -15.244 -2.698 -13.470 1.00 55.78 96 ARG A CA 1
ATOM 744 C C . ARG A 1 96 ? -14.797 -1.575 -14.411 1.00 55.78 96 ARG A C 1
ATOM 746 O O . ARG A 1 96 ? -15.575 -0.744 -14.863 1.00 55.78 96 ARG A O 1
ATOM 753 N N . ASN A 1 97 ? -13.548 -1.697 -14.840 1.00 56.84 97 ASN A N 1
ATOM 754 C CA . ASN A 1 97 ? -12.892 -0.849 -15.826 1.00 56.84 97 ASN A CA 1
ATOM 755 C C . ASN A 1 97 ? -13.331 -1.144 -17.285 1.00 56.84 97 ASN A C 1
ATOM 757 O O . ASN A 1 97 ? -12.509 -1.345 -18.177 1.00 56.84 97 ASN A O 1
ATOM 761 N N . THR A 1 98 ? -14.642 -1.231 -17.538 1.00 60.28 98 THR A N 1
ATOM 762 C CA . THR A 1 98 ? -15.202 -1.549 -18.868 1.00 60.28 98 THR A CA 1
ATOM 763 C C . THR A 1 98 ? -14.932 -0.428 -19.884 1.00 60.28 98 THR A C 1
ATOM 765 O O . THR A 1 98 ? -14.821 -0.692 -21.081 1.00 60.28 98 THR A O 1
ATOM 768 N N . GLY A 1 99 ? -14.750 0.811 -19.408 1.00 63.78 99 GLY A N 1
ATOM 769 C CA . GLY A 1 99 ? -14.397 1.974 -20.227 1.00 63.78 99 GLY A CA 1
ATOM 770 C C . GLY A 1 99 ? -12.975 1.920 -20.797 1.00 63.78 99 GLY A C 1
ATOM 771 O O . GLY A 1 99 ? -12.804 2.114 -22.001 1.00 63.78 99 GLY A O 1
ATOM 772 N N . MET A 1 100 ? -11.958 1.576 -19.989 1.00 68.25 100 MET A N 1
ATOM 773 C CA . MET A 1 100 ? -10.588 1.446 -20.512 1.00 68.25 100 MET A CA 1
ATOM 774 C C . MET A 1 100 ? -10.469 0.330 -21.540 1.00 68.25 100 MET A C 1
ATOM 776 O O . MET A 1 100 ? -9.762 0.500 -22.526 1.00 68.25 100 MET A O 1
ATOM 780 N N . SER A 1 101 ? -11.161 -0.799 -21.352 1.00 68.06 101 SER A N 1
ATOM 781 C CA . SER A 1 101 ? -11.100 -1.894 -22.326 1.00 68.06 101 SER A CA 1
ATOM 782 C C . SER A 1 101 ? -11.582 -1.462 -23.712 1.00 68.06 101 SER A C 1
ATOM 784 O O . SER A 1 101 ? -11.015 -1.908 -24.705 1.00 68.06 101 SER A O 1
ATOM 786 N N . LYS A 1 102 ? -12.569 -0.558 -23.794 1.00 77.88 102 LYS A N 1
ATOM 787 C CA . LYS A 1 102 ? -13.048 -0.005 -25.068 1.00 77.88 102 LYS A CA 1
ATOM 788 C C . LYS A 1 102 ? -12.025 0.943 -25.702 1.00 77.88 102 LYS A C 1
ATOM 790 O O . LYS A 1 102 ? -11.726 0.793 -26.881 1.00 77.88 102 LYS A O 1
ATOM 795 N N . LEU A 1 103 ? -11.440 1.851 -24.917 1.00 72.50 103 LEU A N 1
ATOM 796 C CA . LEU A 1 103 ? -10.420 2.794 -25.402 1.00 72.50 103 LEU A CA 1
ATOM 797 C C . LEU A 1 103 ? -9.135 2.088 -25.858 1.00 72.50 103 LEU A C 1
ATOM 799 O O . LEU A 1 103 ? -8.552 2.454 -26.874 1.00 72.50 103 LEU A O 1
ATOM 803 N N . VAL A 1 104 ? -8.710 1.045 -25.142 1.00 73.31 104 VAL A N 1
ATOM 804 C CA . VAL A 1 104 ? -7.547 0.227 -25.522 1.00 73.31 104 VAL A CA 1
ATOM 805 C C . VAL A 1 104 ? -7.811 -0.529 -26.826 1.00 73.31 104 VAL A C 1
ATOM 807 O O . VAL A 1 104 ? -6.913 -0.624 -27.662 1.00 73.31 104 VAL A O 1
ATOM 810 N N . LEU A 1 105 ? -9.032 -1.034 -27.028 1.00 73.94 105 LEU A N 1
ATOM 811 C CA . LEU A 1 105 ? -9.410 -1.713 -28.268 1.00 73.94 105 LEU A CA 1
ATOM 812 C C . LEU A 1 105 ? -9.422 -0.742 -29.461 1.00 73.94 105 LEU A C 1
ATOM 814 O O . LEU A 1 105 ? -8.854 -1.047 -30.505 1.00 73.94 105 LEU A O 1
ATOM 818 N N . GLU A 1 106 ? -9.999 0.446 -29.286 1.00 79.25 106 GLU A N 1
ATOM 819 C CA . GLU A 1 106 ? -10.067 1.478 -30.328 1.00 79.25 106 GLU A CA 1
ATOM 820 C C . GLU A 1 106 ? -8.670 1.998 -30.714 1.00 79.25 106 GLU A C 1
ATOM 822 O O . GLU A 1 106 ? -8.354 2.180 -31.894 1.00 79.25 106 GLU A O 1
ATOM 827 N N . LEU A 1 107 ? -7.784 2.159 -29.725 1.00 73.81 107 LEU A N 1
ATOM 828 C CA . LEU A 1 107 ? -6.382 2.497 -29.957 1.00 73.81 107 LEU A CA 1
ATOM 829 C C . LEU A 1 107 ? -5.659 1.390 -30.735 1.00 73.81 107 LEU A C 1
ATOM 831 O O . LEU A 1 107 ? -4.912 1.677 -31.672 1.00 73.81 107 LEU A O 1
ATOM 835 N N . TYR A 1 108 ? -5.891 0.129 -30.371 1.00 72.94 108 TYR A N 1
ATOM 836 C CA . TYR A 1 108 ? -5.309 -1.014 -31.066 1.00 72.94 108 TYR A CA 1
ATOM 837 C C . TYR A 1 108 ? -5.739 -1.059 -32.539 1.00 72.94 108 TYR A C 1
ATOM 839 O O . TYR A 1 108 ? -4.889 -1.230 -33.414 1.00 72.94 108 TYR A O 1
ATOM 847 N N . GLU A 1 109 ? -7.021 -0.833 -32.835 1.00 79.06 109 GLU A N 1
ATOM 848 C CA . GLU A 1 109 ? -7.536 -0.791 -34.210 1.00 79.06 109 GLU A CA 1
ATOM 849 C C . GLU A 1 109 ? -6.912 0.348 -35.032 1.00 79.06 109 GLU A C 1
ATOM 851 O O . GLU A 1 109 ? -6.455 0.115 -36.155 1.00 79.06 109 GLU A O 1
ATOM 856 N N . ARG A 1 110 ? -6.792 1.557 -34.462 1.00 77.50 110 ARG A N 1
ATOM 857 C CA . ARG A 1 110 ? -6.133 2.693 -35.135 1.00 77.50 110 ARG A CA 1
ATOM 858 C C . ARG A 1 110 ? -4.648 2.441 -35.405 1.00 77.50 110 ARG A C 1
ATOM 860 O O . ARG A 1 110 ? -4.165 2.755 -36.491 1.00 77.50 110 ARG A O 1
ATOM 867 N N . ILE A 1 111 ? -3.926 1.823 -34.468 1.00 74.50 111 ILE A N 1
ATOM 868 C CA . ILE A 1 111 ? -2.515 1.450 -34.669 1.00 74.50 111 ILE A CA 1
ATOM 869 C C . ILE A 1 111 ? -2.378 0.428 -35.807 1.00 74.50 111 ILE A C 1
ATOM 871 O O . ILE A 1 111 ? -1.495 0.566 -36.657 1.00 74.50 111 ILE A O 1
ATOM 875 N N . GLN A 1 112 ? -3.254 -0.580 -35.864 1.00 76.38 112 GLN A N 1
ATOM 876 C CA . GLN A 1 112 ? -3.233 -1.574 -36.944 1.00 76.38 112 GLN A CA 1
A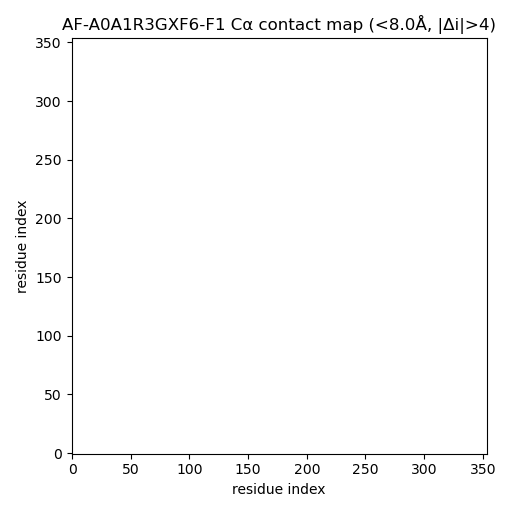TOM 877 C C . GLN A 1 112 ? -3.526 -0.955 -38.318 1.00 76.38 112 GLN A C 1
ATOM 879 O O . GLN A 1 112 ? -2.917 -1.365 -39.314 1.00 76.38 112 GLN A O 1
ATOM 884 N N . LEU A 1 113 ? -4.403 0.053 -38.378 1.00 80.88 113 LEU A N 1
ATOM 885 C CA . LEU A 1 113 ? -4.676 0.804 -39.602 1.00 80.88 113 LEU A CA 1
ATOM 886 C C . LEU A 1 113 ? -3.421 1.551 -40.087 1.00 80.88 113 LEU A C 1
ATOM 888 O O . LEU A 1 113 ? -2.986 1.324 -41.217 1.00 80.88 113 LEU A O 1
ATOM 892 N N . CYS A 1 114 ? -2.761 2.319 -39.212 1.00 75.25 114 CYS A N 1
ATOM 893 C CA . CYS A 1 114 ? -1.523 3.036 -39.548 1.00 75.25 114 CYS A CA 1
ATOM 894 C C . CYS A 1 114 ? -0.399 2.096 -40.016 1.00 75.25 114 CYS A C 1
ATOM 896 O O . CYS A 1 114 ? 0.295 2.377 -40.994 1.00 75.25 114 CYS A O 1
ATOM 898 N N . ILE A 1 115 ? -0.218 0.946 -39.354 1.00 69.06 115 ILE A N 1
ATOM 899 C CA . ILE A 1 115 ? 0.791 -0.052 -39.754 1.00 69.06 115 ILE A CA 1
ATOM 900 C C . ILE A 1 115 ? 0.482 -0.620 -41.146 1.00 69.06 115 ILE A C 1
ATOM 902 O O . ILE A 1 115 ? 1.398 -0.884 -41.931 1.00 69.06 115 ILE A O 1
ATOM 906 N N . SER A 1 116 ? -0.796 -0.822 -41.462 1.00 71.50 116 SER A N 1
ATOM 907 C CA . SER A 1 116 ? -1.223 -1.345 -42.762 1.00 71.50 116 SER A CA 1
ATOM 908 C C . SER A 1 116 ? -0.965 -0.343 -43.888 1.00 71.50 116 SER A C 1
ATOM 910 O O . SER A 1 116 ? -0.457 -0.732 -44.941 1.00 71.50 116 SER A O 1
ATOM 912 N N . GLU A 1 117 ? -1.225 0.944 -43.653 1.00 77.88 117 GLU A N 1
ATOM 913 C CA . GLU A 1 117 ? -0.918 2.025 -44.598 1.00 77.88 117 GLU A CA 1
ATOM 914 C C . GLU A 1 117 ? 0.592 2.171 -44.826 1.00 77.88 117 GLU A C 1
ATOM 916 O O . GLU A 1 117 ? 1.048 2.254 -45.970 1.00 77.88 117 GLU A O 1
ATOM 921 N N . LEU A 1 118 ? 1.391 2.087 -43.757 1.00 72.19 118 LEU A N 1
ATOM 922 C CA . LEU A 1 118 ? 2.851 2.130 -43.850 1.00 72.19 118 LEU A CA 1
ATOM 923 C C . LEU A 1 118 ? 3.399 0.962 -44.688 1.00 72.19 118 LEU A C 1
ATOM 925 O O . LEU A 1 118 ? 4.273 1.152 -45.533 1.00 72.19 118 LEU A O 1
ATOM 929 N N . LYS A 1 119 ? 2.851 -0.249 -44.510 1.00 70.88 119 LYS A N 1
ATOM 930 C CA . LYS A 1 119 ? 3.218 -1.427 -45.313 1.00 70.88 119 LYS A CA 1
ATOM 931 C C . LYS A 1 119 ? 2.864 -1.259 -46.790 1.00 70.88 119 LYS A C 1
ATOM 933 O O . LYS A 1 119 ? 3.659 -1.651 -47.642 1.00 70.88 119 LYS A O 1
ATOM 938 N N . GLN A 1 120 ? 1.705 -0.678 -47.108 1.00 76.12 120 GLN A N 1
ATOM 939 C CA . GLN A 1 120 ? 1.338 -0.393 -48.500 1.00 76.12 120 GLN A CA 1
ATOM 940 C C . GLN A 1 120 ? 2.301 0.613 -49.142 1.00 76.12 120 GLN A C 1
ATOM 942 O O . GLN A 1 120 ? 2.736 0.401 -50.274 1.00 76.12 120 GLN A O 1
ATOM 947 N N . LEU A 1 121 ? 2.705 1.647 -48.400 1.00 68.56 121 LEU A N 1
ATOM 948 C CA . LEU A 1 121 ? 3.724 2.605 -48.831 1.00 68.56 121 LEU A CA 1
ATOM 949 C C . LEU A 1 121 ? 5.082 1.931 -49.071 1.00 68.56 121 LEU A C 1
ATOM 951 O O . LEU A 1 121 ? 5.669 2.105 -50.137 1.00 68.56 121 LEU A O 1
ATOM 955 N N . CYS A 1 122 ? 5.567 1.105 -48.143 1.00 63.88 122 CYS A N 1
ATOM 956 C CA . CYS A 1 122 ? 6.828 0.378 -48.323 1.00 63.88 122 CYS A CA 1
ATOM 957 C C . CYS A 1 122 ? 6.797 -0.579 -49.528 1.00 63.88 122 CYS A C 1
ATOM 959 O O . CYS A 1 122 ? 7.786 -0.680 -50.256 1.00 63.88 122 CYS A O 1
ATOM 961 N N . ASN A 1 123 ? 5.665 -1.239 -49.787 1.00 66.06 123 ASN A N 1
ATOM 962 C CA . ASN A 1 123 ? 5.489 -2.091 -50.968 1.00 66.06 123 ASN A CA 1
ATOM 963 C C . ASN A 1 123 ? 5.478 -1.287 -52.278 1.00 66.06 123 ASN A C 1
ATOM 965 O O . ASN A 1 123 ? 5.964 -1.769 -53.296 1.00 66.06 123 ASN A O 1
ATOM 969 N N . TYR A 1 124 ? 4.959 -0.056 -52.261 1.00 68.25 124 TYR A N 1
ATOM 970 C CA . TYR A 1 124 ? 4.979 0.829 -53.426 1.00 68.25 124 TYR A CA 1
ATOM 971 C C . TYR A 1 124 ? 6.401 1.308 -53.764 1.00 68.25 124 TYR A C 1
ATOM 973 O O . TYR A 1 124 ? 6.777 1.357 -54.933 1.00 68.25 124 TYR A O 1
ATOM 981 N N . TYR A 1 125 ? 7.217 1.610 -52.749 1.00 59.31 125 TYR A N 1
ATOM 982 C CA . TYR A 1 125 ? 8.580 2.120 -52.945 1.00 59.31 125 TYR A CA 1
ATOM 983 C C . TYR A 1 125 ? 9.641 1.037 -53.197 1.00 59.31 125 TYR A C 1
ATOM 985 O O . TYR A 1 125 ? 10.666 1.334 -53.801 1.00 59.31 125 TYR A O 1
ATOM 993 N N . SER A 1 126 ? 9.401 -0.216 -52.806 1.00 51.62 126 SER A N 1
ATOM 994 C CA . SER A 1 126 ? 10.324 -1.337 -53.068 1.00 51.62 126 SER A CA 1
ATOM 995 C C . SER A 1 126 ? 10.299 -1.854 -54.515 1.00 51.62 126 SER A C 1
ATOM 997 O O . SER A 1 126 ? 11.147 -2.660 -54.880 1.00 51.62 126 SER A O 1
ATOM 999 N N . PHE A 1 127 ? 9.382 -1.365 -55.358 1.00 52.69 127 PHE A N 1
ATOM 1000 C CA . PHE A 1 127 ? 9.322 -1.684 -56.793 1.00 52.69 127 PHE A CA 1
ATOM 1001 C C . PHE A 1 127 ? 10.142 -0.739 -57.690 1.00 52.69 127 PHE A C 1
ATOM 1003 O O . PHE A 1 127 ? 10.163 -0.919 -58.908 1.00 52.69 127 PHE A O 1
ATOM 1010 N N . VAL A 1 128 ? 10.804 0.270 -57.117 1.00 49.47 128 VAL A N 1
ATOM 1011 C CA . VAL A 1 128 ? 11.659 1.204 -57.862 1.00 49.47 128 VAL A CA 1
ATOM 1012 C C . VAL A 1 128 ? 13.119 0.817 -57.631 1.00 49.47 128 VAL A C 1
ATOM 1014 O O . VAL A 1 128 ? 13.785 1.339 -56.741 1.00 49.47 128 VAL A O 1
ATOM 1017 N N . ASP A 1 129 ? 13.590 -0.146 -58.420 1.00 46.78 129 ASP A N 1
ATOM 1018 C CA . ASP A 1 129 ? 14.989 -0.578 -58.449 1.00 46.78 129 ASP A CA 1
ATOM 1019 C C . ASP A 1 129 ? 15.899 0.578 -58.921 1.00 46.78 129 ASP A C 1
ATOM 1021 O O . ASP A 1 129 ? 15.577 1.238 -59.918 1.00 46.78 129 ASP A O 1
ATOM 1025 N N . PRO A 1 130 ? 17.047 0.847 -58.272 1.00 48.72 130 PRO A N 1
ATOM 1026 C CA . PRO A 1 130 ? 17.986 1.870 -58.701 1.00 48.72 130 PRO A CA 1
ATOM 1027 C C . PRO A 1 130 ? 18.993 1.302 -59.717 1.00 48.72 130 PRO A C 1
ATOM 1029 O O . PRO A 1 130 ? 20.195 1.508 -59.579 1.00 48.72 130 PRO A O 1
ATOM 1032 N N . GLU A 1 131 ? 18.546 0.618 -60.775 1.00 47.16 131 GLU A N 1
ATOM 1033 C CA . GLU A 1 131 ? 19.398 0.360 -61.951 1.00 47.16 131 GLU A CA 1
ATOM 1034 C C . GLU A 1 131 ? 19.441 1.612 -62.843 1.00 47.16 131 GLU A C 1
ATOM 1036 O O . GLU A 1 131 ? 18.981 1.657 -63.981 1.00 47.16 131 GLU A O 1
ATOM 1041 N N . GLY A 1 132 ? 19.979 2.691 -62.276 1.00 45.38 132 GLY A N 1
ATOM 1042 C CA . GLY A 1 132 ? 20.259 3.943 -62.965 1.00 45.38 132 GLY A CA 1
ATOM 1043 C C . GLY A 1 132 ? 21.717 4.001 -63.397 1.00 45.38 132 GLY A C 1
ATOM 1044 O O . GLY A 1 132 ? 22.514 4.720 -62.800 1.00 45.38 132 GLY A O 1
ATOM 1045 N N . THR A 1 133 ? 22.079 3.258 -64.440 1.00 50.44 133 THR A N 1
ATOM 1046 C CA . THR A 1 133 ? 23.320 3.481 -65.191 1.00 50.44 133 THR A CA 1
ATOM 1047 C C . THR A 1 133 ? 23.328 4.893 -65.786 1.00 50.44 133 THR A C 1
ATOM 1049 O O . THR A 1 133 ? 22.569 5.192 -66.705 1.00 50.44 133 THR A O 1
ATOM 1052 N N . CYS A 1 134 ? 24.220 5.748 -65.292 1.00 39.06 134 CYS A N 1
ATOM 1053 C CA . CYS A 1 134 ? 24.636 7.015 -65.895 1.00 39.06 134 CYS A CA 1
ATOM 1054 C C . CYS A 1 134 ? 26.162 6.912 -66.050 1.00 39.06 134 CYS A C 1
ATOM 1056 O O . CYS A 1 134 ? 26.846 6.602 -65.083 1.00 39.06 134 CYS A O 1
ATOM 1058 N N . GLY A 1 135 ? 26.808 7.044 -67.204 1.00 37.44 135 GLY A N 1
ATOM 1059 C CA . GLY A 1 135 ? 26.460 7.757 -68.427 1.00 37.44 135 GLY A CA 1
ATOM 1060 C C . GLY A 1 135 ? 27.723 8.497 -68.883 1.00 37.44 135 GLY A C 1
ATOM 1061 O O . GLY A 1 135 ? 27.728 9.718 -68.944 1.00 37.44 135 GLY A O 1
ATOM 1062 N N . TYR A 1 136 ? 28.829 7.773 -69.104 1.00 42.06 136 TYR A N 1
ATOM 1063 C CA . TYR A 1 136 ? 30.084 8.353 -69.592 1.00 42.06 136 TYR A CA 1
ATOM 1064 C C . TYR A 1 136 ? 30.055 8.423 -71.115 1.00 42.06 136 TYR A C 1
ATOM 1066 O O . TYR A 1 136 ? 30.265 7.415 -71.779 1.00 42.06 136 TYR A O 1
ATOM 1074 N N . ASN A 1 137 ? 29.837 9.618 -71.652 1.00 46.72 137 ASN A N 1
ATOM 1075 C CA . ASN A 1 137 ? 30.234 9.976 -73.007 1.00 46.72 137 ASN A CA 1
ATOM 1076 C C . ASN A 1 137 ? 30.806 11.393 -72.954 1.00 46.72 137 ASN A C 1
ATOM 1078 O O . ASN A 1 137 ? 30.037 12.335 -72.804 1.00 46.72 137 ASN A O 1
ATOM 1082 N N . ASP A 1 138 ? 32.121 11.541 -73.110 1.00 38.41 138 ASP A N 1
ATOM 1083 C CA . ASP A 1 138 ? 32.617 12.476 -74.122 1.00 38.41 138 ASP A CA 1
ATOM 1084 C C . ASP A 1 138 ? 34.043 12.100 -74.547 1.00 38.41 138 ASP A C 1
ATOM 1086 O O . ASP A 1 138 ? 35.020 12.236 -73.807 1.00 38.41 138 ASP A O 1
ATOM 1090 N N . VAL A 1 139 ? 34.120 11.540 -75.750 1.00 48.88 139 VAL A N 1
ATOM 1091 C CA . VAL A 1 139 ? 35.335 11.155 -76.460 1.00 48.88 139 VAL A CA 1
ATOM 1092 C C . VAL A 1 139 ? 35.731 12.349 -77.319 1.00 48.88 139 VAL A C 1
ATOM 1094 O O . VAL A 1 139 ? 35.196 12.547 -78.404 1.00 48.88 139 VAL A O 1
ATOM 1097 N N . GLY A 1 140 ? 36.698 13.127 -76.842 1.00 45.72 140 GLY A N 1
ATOM 1098 C CA . GLY A 1 140 ? 37.354 14.193 -77.600 1.00 45.72 140 GLY A CA 1
ATOM 1099 C C . GLY A 1 140 ? 38.738 13.779 -78.098 1.00 45.72 140 GLY A C 1
ATOM 1100 O O . GLY A 1 140 ? 39.718 14.458 -77.804 1.00 45.72 140 GLY A O 1
ATOM 1101 N N . VAL A 1 141 ? 38.856 12.653 -78.812 1.00 40.19 141 VAL A N 1
ATOM 1102 C CA . VAL A 1 141 ? 40.103 12.300 -79.519 1.00 40.19 141 VAL A CA 1
ATOM 1103 C C . VAL A 1 141 ? 40.089 13.012 -80.868 1.00 40.19 141 VAL A C 1
ATOM 1105 O O . VAL A 1 141 ? 39.580 12.503 -81.863 1.00 40.19 141 VAL A O 1
ATOM 1108 N N . LEU A 1 142 ? 40.610 14.238 -80.858 1.00 46.56 142 LEU A N 1
ATOM 1109 C CA . LEU A 1 142 ? 40.826 15.068 -82.037 1.00 46.56 142 LEU A CA 1
ATOM 1110 C C . LEU A 1 142 ? 41.845 14.417 -82.983 1.00 46.56 142 LEU A C 1
ATOM 1112 O O . LEU A 1 142 ? 43.017 14.224 -82.657 1.00 46.56 142 LEU A O 1
ATOM 1116 N N . GLU A 1 143 ? 41.329 14.100 -84.166 1.00 48.66 143 GLU A N 1
ATOM 1117 C CA . GLU A 1 143 ? 41.992 13.925 -85.455 1.00 48.66 143 GLU A CA 1
ATOM 1118 C C . GLU A 1 143 ? 43.413 14.508 -85.526 1.00 48.66 143 GLU A C 1
ATOM 1120 O O . GLU A 1 143 ? 43.628 15.717 -85.496 1.00 48.66 143 GLU A O 1
ATOM 1125 N N . SER A 1 144 ? 44.404 13.630 -85.689 1.00 48.56 144 SER A N 1
ATOM 1126 C CA . SER A 1 144 ? 45.767 13.996 -86.111 1.00 48.56 144 SER A CA 1
ATOM 1127 C C . SER A 1 144 ? 46.214 13.216 -87.356 1.00 48.56 144 SER A C 1
ATOM 1129 O O . SER A 1 144 ? 47.408 13.083 -87.619 1.00 48.56 144 SER A O 1
ATOM 1131 N N . SER A 1 145 ? 45.267 12.690 -88.140 1.00 48.19 145 SER A N 1
ATOM 1132 C CA . SER A 1 145 ? 45.558 11.841 -89.307 1.00 48.19 145 SER A CA 1
ATOM 1133 C C . SER A 1 145 ? 45.835 12.610 -90.607 1.00 48.19 145 SER A C 1
ATOM 1135 O O . SER A 1 145 ? 46.278 12.001 -91.579 1.00 48.19 145 SER A O 1
ATOM 1137 N N . ASP A 1 146 ? 45.658 13.935 -90.637 1.00 47.22 146 ASP A N 1
ATOM 1138 C CA . ASP A 1 146 ? 45.645 14.690 -91.902 1.00 47.22 146 ASP A CA 1
ATOM 1139 C C . ASP A 1 146 ? 46.971 15.356 -92.308 1.00 47.22 146 ASP A C 1
ATOM 1141 O O . ASP A 1 146 ? 47.049 15.979 -93.365 1.00 47.22 146 ASP A O 1
ATOM 1145 N N . LEU A 1 147 ? 48.061 15.181 -91.552 1.00 50.09 147 LEU A N 1
ATOM 1146 C CA . LEU A 1 147 ? 49.336 15.860 -91.852 1.00 50.09 147 LEU A CA 1
ATOM 1147 C C . LEU A 1 147 ? 50.427 15.007 -92.531 1.00 50.09 147 LEU A C 1
ATOM 1149 O O . LEU A 1 147 ? 51.514 15.521 -92.774 1.00 50.09 147 LEU A O 1
ATOM 1153 N N . ILE A 1 148 ? 50.176 13.744 -92.909 1.00 50.47 148 ILE A N 1
ATOM 1154 C CA . ILE A 1 148 ? 51.231 12.853 -93.468 1.00 50.47 148 ILE A CA 1
ATOM 1155 C C . ILE A 1 148 ? 50.985 12.461 -94.942 1.00 50.47 148 ILE A C 1
ATOM 1157 O O . ILE A 1 148 ? 51.513 11.471 -95.438 1.00 50.47 148 ILE A O 1
ATOM 1161 N N . ARG A 1 149 ? 50.212 13.242 -95.710 1.00 48.38 149 ARG A N 1
ATOM 1162 C CA . ARG A 1 149 ? 49.975 12.953 -97.145 1.00 48.38 149 ARG A CA 1
ATOM 1163 C C . ARG A 1 149 ? 50.583 13.943 -98.139 1.00 48.38 149 ARG A C 1
ATOM 1165 O O . ARG A 1 149 ? 50.201 13.935 -99.305 1.00 48.38 149 ARG A O 1
ATOM 1172 N N . GLN A 1 150 ? 51.564 14.744 -97.718 1.00 47.03 150 GLN A N 1
ATOM 1173 C CA . GLN A 1 150 ? 52.206 15.743 -98.582 1.00 47.03 150 GLN A CA 1
ATOM 1174 C C . GLN A 1 150 ? 53.744 15.701 -98.538 1.00 47.03 150 GLN A C 1
ATOM 1176 O O . GLN A 1 150 ? 54.402 16.704 -98.288 1.00 47.03 150 GLN A O 1
ATOM 1181 N N . SER A 1 151 ? 54.340 14.538 -98.811 1.00 48.59 151 SER A N 1
ATOM 1182 C CA . SER A 1 151 ? 55.777 14.443 -99.124 1.00 48.59 151 SER A CA 1
ATOM 1183 C C . SER A 1 151 ? 56.116 13.229 -99.999 1.00 48.59 151 SER A C 1
ATOM 1185 O O . SER A 1 151 ? 56.993 12.429 -99.697 1.00 48.59 151 SER A O 1
ATOM 1187 N N . GLN A 1 152 ? 55.436 13.084 -101.136 1.00 51.53 152 GLN A N 1
ATOM 1188 C CA . GLN A 1 152 ? 55.910 12.221 -102.223 1.00 51.53 152 GLN A CA 1
ATOM 1189 C C . GLN A 1 152 ? 55.773 12.957 -103.549 1.00 51.53 152 GLN A C 1
ATOM 1191 O O . GLN A 1 152 ? 54.745 12.842 -104.205 1.00 51.53 152 GLN A O 1
ATOM 1196 N N . GLN A 1 153 ? 56.802 13.723 -103.922 1.00 48.38 153 GLN A N 1
ATOM 1197 C CA . GLN A 1 153 ? 57.123 14.057 -105.316 1.00 48.38 153 GLN A CA 1
ATOM 1198 C C . GLN A 1 153 ? 58.459 14.814 -105.399 1.00 48.38 153 GLN A C 1
ATOM 1200 O O . GLN A 1 153 ? 58.499 16.039 -105.419 1.00 48.38 153 GLN A O 1
ATOM 1205 N N . SER A 1 154 ? 59.562 14.070 -105.476 1.00 42.75 154 SER A N 1
ATOM 1206 C CA . SER A 1 154 ? 60.744 14.457 -106.257 1.00 42.75 154 SER A CA 1
ATOM 1207 C C . SER A 1 154 ? 61.701 13.265 -106.359 1.00 42.75 154 SER A C 1
ATOM 1209 O O . SER A 1 154 ? 62.266 12.780 -105.386 1.00 42.75 154 SER A O 1
ATOM 1211 N N . SER A 1 155 ? 61.821 12.741 -107.573 1.00 43.78 155 SER A N 1
ATOM 1212 C CA . SER A 1 155 ? 62.704 11.647 -107.969 1.00 43.78 155 SER A CA 1
ATOM 1213 C C . SER A 1 155 ? 64.097 12.178 -108.326 1.00 43.78 155 SER A C 1
ATOM 1215 O O . SER A 1 155 ? 64.205 13.022 -109.215 1.00 43.78 155 SER A O 1
ATOM 1217 N N . SER A 1 156 ? 65.151 11.652 -107.693 1.00 45.75 156 SER A N 1
ATOM 1218 C CA . SER A 1 156 ? 66.556 11.813 -108.110 1.00 45.75 156 SER A CA 1
ATOM 1219 C C . SER A 1 156 ? 67.399 10.606 -107.639 1.00 45.75 156 SER A C 1
ATOM 1221 O O . SER A 1 156 ? 67.137 10.110 -106.542 1.00 45.75 156 SER A O 1
ATOM 1223 N N . PRO A 1 157 ? 68.367 10.091 -108.429 1.00 48.62 157 PRO A N 1
ATOM 1224 C CA . PRO A 1 157 ? 69.019 8.809 -108.177 1.00 48.62 157 PRO A CA 1
ATOM 1225 C C . PRO A 1 157 ? 70.364 8.958 -107.440 1.00 48.62 157 PRO A C 1
ATOM 1227 O O . PRO A 1 157 ? 71.399 9.159 -108.066 1.00 48.62 157 PRO A O 1
ATOM 1230 N N . TYR A 1 158 ? 70.346 8.780 -106.116 1.00 47.06 158 TYR A N 1
ATOM 1231 C CA . TYR A 1 158 ? 71.492 8.341 -105.307 1.00 47.06 158 TYR A CA 1
ATOM 1232 C C . TYR A 1 158 ? 70.966 7.318 -104.291 1.00 47.06 158 TYR A C 1
ATOM 1234 O O . TYR A 1 158 ? 70.099 7.619 -103.474 1.00 47.06 158 TYR A O 1
ATOM 1242 N N . GLN A 1 159 ? 71.401 6.065 -104.418 1.00 54.34 159 GLN A N 1
ATOM 1243 C CA . GLN A 1 159 ? 70.719 4.908 -103.823 1.00 54.34 159 GLN A CA 1
ATOM 1244 C C . GLN A 1 159 ? 71.097 4.650 -102.351 1.00 54.34 159 GLN A C 1
ATOM 1246 O O . GLN A 1 159 ? 70.399 3.896 -101.685 1.00 54.34 159 GLN A O 1
ATOM 1251 N N . GLU A 1 160 ? 72.124 5.323 -101.820 1.00 53.69 160 GLU A N 1
ATOM 1252 C CA . GLU A 1 160 ? 72.530 5.228 -100.404 1.00 53.69 160 GLU A CA 1
ATOM 1253 C C . GLU A 1 160 ? 71.805 6.253 -99.502 1.00 53.69 160 GLU A C 1
ATOM 1255 O O . GLU A 1 160 ? 71.452 5.927 -98.370 1.00 53.69 160 GLU A O 1
ATOM 1260 N N . ASP A 1 161 ? 71.447 7.437 -100.017 1.00 57.81 161 ASP A N 1
ATOM 1261 C CA . ASP A 1 161 ? 70.669 8.449 -99.270 1.00 57.81 161 ASP A CA 1
ATOM 1262 C C . ASP A 1 161 ? 69.175 8.087 -99.143 1.00 57.81 161 ASP A C 1
ATOM 1264 O O . ASP A 1 161 ? 68.472 8.556 -98.241 1.00 57.81 161 ASP A O 1
ATOM 1268 N N . SER A 1 162 ? 68.668 7.219 -100.027 1.00 68.44 162 SER A N 1
ATOM 1269 C CA . SER A 1 162 ? 67.258 6.808 -100.024 1.00 68.44 162 SER A CA 1
ATOM 1270 C C . SER A 1 162 ? 66.890 5.888 -98.857 1.00 68.44 162 SER A C 1
ATOM 1272 O O . SER A 1 162 ? 65.718 5.873 -98.468 1.00 68.44 162 SER A O 1
ATOM 1274 N N . ASP A 1 163 ? 67.827 5.104 -98.325 1.00 80.56 163 ASP A N 1
ATOM 1275 C CA . ASP A 1 163 ? 67.546 4.179 -97.221 1.00 80.56 163 ASP A CA 1
ATOM 1276 C C . ASP A 1 163 ? 67.624 4.886 -95.860 1.00 80.56 163 ASP A C 1
ATOM 1278 O O . ASP A 1 163 ? 66.748 4.680 -95.016 1.00 80.56 163 ASP A O 1
ATOM 1282 N N . LEU A 1 164 ? 68.549 5.843 -95.707 1.00 85.12 164 LEU A N 1
ATOM 1283 C CA . LEU A 1 164 ? 68.593 6.777 -94.573 1.00 85.12 164 LEU A CA 1
ATOM 1284 C C . LEU A 1 164 ? 67.294 7.590 -94.435 1.00 85.12 164 LEU A C 1
ATOM 1286 O O . LEU A 1 164 ? 66.779 7.756 -93.328 1.00 85.12 164 LEU A O 1
ATOM 1290 N N . GLY A 1 165 ? 66.720 8.055 -95.550 1.00 85.56 165 GLY A N 1
ATOM 1291 C CA . GLY A 1 165 ? 65.448 8.787 -95.544 1.00 85.56 165 GLY A CA 1
ATOM 1292 C C . GLY A 1 165 ? 64.258 7.950 -95.050 1.00 85.56 165 GLY A C 1
ATOM 1293 O O . GLY A 1 165 ? 63.426 8.444 -94.283 1.00 85.56 165 GLY A O 1
ATOM 1294 N N . LYS A 1 166 ? 64.187 6.667 -95.434 1.00 89.00 166 LYS A N 1
ATOM 1295 C CA . LYS A 1 166 ? 63.145 5.738 -94.957 1.00 89.00 166 LYS A CA 1
ATOM 1296 C C . LYS A 1 166 ? 63.308 5.423 -93.472 1.00 89.00 166 LYS A C 1
ATOM 1298 O O . LYS A 1 166 ? 62.314 5.422 -92.748 1.00 89.00 166 LYS A O 1
ATOM 1303 N N . GLU A 1 167 ? 64.539 5.195 -93.011 1.00 92.06 167 GLU A N 1
ATOM 1304 C CA . GLU A 1 167 ? 64.829 4.952 -91.594 1.00 92.06 167 GLU A CA 1
ATOM 1305 C C . GLU A 1 167 ? 64.466 6.170 -90.733 1.00 92.06 167 GLU A C 1
ATOM 1307 O O . GLU A 1 167 ? 63.809 6.025 -89.701 1.00 92.06 167 GLU A O 1
ATOM 1312 N N . LEU A 1 168 ? 64.823 7.382 -91.173 1.00 91.06 168 LEU A N 1
ATOM 1313 C CA . LEU A 1 168 ? 64.467 8.614 -90.469 1.00 91.06 168 LEU A CA 1
ATOM 1314 C C . LEU A 1 168 ? 62.945 8.792 -90.382 1.00 91.06 168 LEU A C 1
ATOM 1316 O O . LEU A 1 168 ? 62.427 9.110 -89.314 1.00 91.06 168 LEU A O 1
ATOM 1320 N N . SER A 1 169 ? 62.218 8.531 -91.473 1.00 88.88 169 SER A N 1
ATOM 1321 C CA . SER A 1 169 ? 60.752 8.566 -91.477 1.00 88.88 169 SER A CA 1
ATOM 1322 C C . SER A 1 169 ? 60.146 7.537 -90.518 1.00 88.88 169 SER A C 1
ATOM 1324 O O . SER A 1 169 ? 59.186 7.856 -89.816 1.00 88.88 169 SER A O 1
ATOM 1326 N N . ALA A 1 170 ? 60.695 6.319 -90.463 1.00 94.44 170 ALA A N 1
ATOM 1327 C CA . ALA A 1 170 ? 60.244 5.281 -89.540 1.00 94.44 170 ALA A CA 1
ATOM 1328 C C . ALA A 1 170 ? 60.478 5.690 -88.076 1.00 94.44 170 ALA A C 1
ATOM 1330 O O . ALA A 1 170 ? 59.563 5.578 -87.263 1.00 94.44 170 ALA A O 1
ATOM 1331 N N . LYS A 1 171 ? 61.651 6.257 -87.760 1.00 96.38 171 LYS A N 1
ATOM 1332 C CA . LYS A 1 171 ? 61.962 6.788 -86.423 1.00 96.38 171 LYS A CA 1
ATOM 1333 C C . LYS A 1 171 ? 61.065 7.962 -86.037 1.00 96.38 171 LYS A C 1
ATOM 1335 O O . LYS A 1 171 ? 60.605 8.016 -84.903 1.00 96.38 171 LYS A O 1
ATOM 1340 N N . ILE A 1 172 ? 60.774 8.890 -86.954 1.00 93.62 172 ILE A N 1
ATOM 1341 C CA . ILE A 1 172 ? 59.836 9.997 -86.695 1.00 93.62 172 ILE A CA 1
ATOM 1342 C C . ILE A 1 172 ? 58.438 9.449 -86.388 1.00 93.62 172 ILE A C 1
ATOM 1344 O O . ILE A 1 172 ? 57.819 9.876 -85.415 1.00 93.62 172 ILE A O 1
ATOM 1348 N N . PHE A 1 173 ? 57.954 8.488 -87.181 1.00 93.25 173 PHE A N 1
ATOM 1349 C CA . PHE A 1 173 ? 56.662 7.847 -86.938 1.00 93.25 173 PHE A CA 1
ATOM 1350 C C . PHE A 1 173 ? 56.623 7.144 -85.574 1.00 93.25 173 PHE A C 1
ATOM 1352 O O . PHE A 1 173 ? 55.668 7.312 -84.816 1.00 93.25 173 PHE A O 1
ATOM 1359 N N . GLU A 1 174 ? 57.680 6.412 -85.227 1.00 96.56 174 GLU A N 1
ATOM 1360 C CA . GLU A 1 174 ? 57.822 5.762 -83.925 1.00 96.56 174 GLU A CA 1
ATOM 1361 C C . GLU A 1 174 ? 57.831 6.777 -82.771 1.00 96.56 174 GLU A C 1
ATOM 1363 O O . GLU A 1 174 ? 57.118 6.585 -81.790 1.00 96.56 174 GLU A O 1
ATOM 1368 N N . ILE A 1 175 ? 58.547 7.899 -82.906 1.00 95.94 175 ILE A N 1
ATOM 1369 C CA . ILE A 1 175 ? 58.558 8.988 -81.915 1.00 95.94 175 ILE A CA 1
ATOM 1370 C C . ILE A 1 175 ? 57.153 9.569 -81.718 1.00 95.94 175 ILE A C 1
ATOM 1372 O O . ILE A 1 175 ? 56.731 9.773 -80.580 1.00 95.94 175 ILE A O 1
ATOM 1376 N N . VAL A 1 176 ? 56.417 9.835 -82.803 1.00 94.69 176 VAL A N 1
ATOM 1377 C CA . VAL A 1 176 ? 55.045 10.365 -82.725 1.00 94.69 176 VAL A CA 1
ATOM 1378 C C . VAL A 1 176 ? 54.117 9.365 -82.039 1.00 94.69 176 VAL A C 1
ATOM 1380 O O . VAL A 1 176 ? 53.354 9.754 -81.153 1.00 94.69 176 VAL A O 1
ATOM 1383 N N . LYS A 1 177 ? 54.221 8.077 -82.385 1.00 96.62 177 LYS A N 1
ATOM 1384 C CA . LYS A 1 177 ? 53.450 7.009 -81.742 1.00 96.62 177 LYS A CA 1
ATOM 1385 C C . LYS A 1 177 ? 53.752 6.926 -80.244 1.00 96.62 177 LYS A C 1
ATOM 1387 O O . LYS A 1 177 ? 52.832 6.999 -79.438 1.00 96.62 177 LYS A O 1
ATOM 1392 N N . LEU A 1 178 ? 55.029 6.858 -79.865 1.00 97.31 178 LEU A N 1
ATOM 1393 C CA . LEU A 1 178 ? 55.448 6.809 -78.461 1.00 97.31 178 LEU A CA 1
ATOM 1394 C C . LEU A 1 178 ? 54.998 8.051 -77.682 1.00 97.31 178 LEU A C 1
ATOM 1396 O O . LEU A 1 178 ? 54.624 7.943 -76.517 1.00 97.31 178 LEU A O 1
ATOM 1400 N N . LYS A 1 179 ? 54.998 9.229 -78.317 1.00 96.62 179 LYS A N 1
ATOM 1401 C CA . LYS A 1 179 ? 54.485 10.464 -77.714 1.00 96.62 179 LYS A CA 1
ATOM 1402 C C . LYS A 1 179 ? 52.980 10.384 -77.448 1.00 96.62 179 LYS A C 1
ATOM 1404 O O . LYS A 1 179 ? 52.549 10.776 -76.368 1.00 96.62 179 LYS A O 1
ATOM 1409 N N . SER A 1 180 ? 52.202 9.872 -78.402 1.00 95.62 180 SER A N 1
ATOM 1410 C CA . SER A 1 180 ? 50.759 9.659 -78.231 1.00 95.62 180 SER A CA 1
ATOM 1411 C C . SER A 1 180 ? 50.467 8.638 -77.129 1.00 95.62 180 SER A C 1
ATOM 1413 O O . SER A 1 180 ? 49.630 8.889 -76.266 1.00 95.62 180 SER A O 1
ATOM 1415 N N . ASP A 1 181 ? 51.194 7.518 -77.116 1.00 96.69 181 ASP A N 1
ATOM 1416 C CA . ASP A 1 181 ? 51.042 6.471 -76.101 1.00 96.69 181 ASP A CA 1
ATOM 1417 C C . ASP A 1 181 ? 51.402 6.991 -74.696 1.00 96.69 181 ASP A C 1
ATOM 1419 O O . ASP A 1 181 ? 50.725 6.665 -73.720 1.00 96.69 181 ASP A O 1
ATOM 1423 N N . ASN A 1 182 ? 52.443 7.825 -74.574 1.00 97.25 182 ASN A N 1
ATOM 1424 C CA . ASN A 1 182 ? 52.805 8.467 -73.307 1.00 97.25 182 ASN A CA 1
ATOM 1425 C C . ASN A 1 182 ? 51.735 9.451 -72.826 1.00 97.25 182 ASN A C 1
ATOM 1427 O O . ASN A 1 182 ? 51.410 9.437 -71.642 1.00 97.25 182 ASN A O 1
ATOM 1431 N N . LEU A 1 183 ? 51.167 10.263 -73.724 1.00 96.62 183 LEU A N 1
ATOM 1432 C CA . LEU A 1 183 ? 50.095 11.196 -73.370 1.00 96.62 183 LEU A CA 1
ATOM 1433 C C . LEU A 1 183 ? 48.851 10.450 -72.863 1.00 96.62 183 LEU A C 1
ATOM 1435 O O . LEU A 1 183 ? 48.264 10.843 -71.859 1.00 96.62 183 LEU A O 1
ATOM 1439 N N . LEU A 1 184 ? 48.479 9.345 -73.518 1.00 96.44 184 LEU A N 1
ATOM 1440 C CA . LEU A 1 184 ? 47.354 8.512 -73.088 1.00 96.44 184 LEU A CA 1
ATOM 1441 C C . LEU A 1 184 ? 47.583 7.930 -71.684 1.00 96.44 184 LEU A C 1
ATOM 1443 O O . LEU A 1 184 ? 46.697 8.004 -70.835 1.00 96.44 184 LEU A O 1
ATOM 1447 N N . LYS A 1 185 ? 48.787 7.408 -71.419 1.00 98.06 185 LYS A N 1
ATOM 1448 C CA . LYS A 1 185 ? 49.162 6.883 -70.096 1.00 98.06 185 LYS A CA 1
ATOM 1449 C C . LYS A 1 185 ? 49.183 7.962 -69.014 1.00 98.06 185 LYS A C 1
ATOM 1451 O O . LYS A 1 185 ? 48.842 7.674 -67.874 1.00 98.06 185 LYS A O 1
ATOM 1456 N N . GLU A 1 186 ? 49.582 9.190 -69.340 1.00 97.38 186 GLU A N 1
ATOM 1457 C CA . GLU A 1 186 ? 49.568 10.311 -68.393 1.00 97.38 186 GLU A CA 1
ATOM 1458 C C . GLU A 1 186 ? 48.136 10.692 -67.988 1.00 97.38 186 GLU A C 1
ATOM 1460 O O . GLU A 1 186 ? 47.862 10.872 -66.802 1.00 97.38 186 GLU A O 1
ATOM 1465 N N . ILE A 1 187 ? 47.206 10.715 -68.949 1.00 96.50 187 ILE A N 1
ATOM 1466 C CA . ILE A 1 187 ? 45.776 10.940 -68.686 1.00 96.50 187 ILE A CA 1
ATOM 1467 C C . ILE A 1 187 ? 45.199 9.817 -67.813 1.00 96.50 187 ILE A C 1
ATOM 1469 O O . ILE A 1 187 ? 44.506 10.092 -66.833 1.00 96.50 187 ILE A O 1
ATOM 1473 N N . GLU A 1 188 ? 45.505 8.557 -68.132 1.00 97.94 188 GLU A N 1
ATOM 1474 C CA . GLU A 1 188 ? 45.069 7.401 -67.340 1.00 97.94 188 GLU A CA 1
ATOM 1475 C C . GLU A 1 188 ? 45.610 7.461 -65.901 1.00 97.94 188 GLU A C 1
ATOM 1477 O O . GLU A 1 188 ? 44.862 7.248 -64.946 1.00 97.94 188 GLU A O 1
ATOM 1482 N N . LEU A 1 189 ? 46.887 7.820 -65.722 1.00 97.62 189 LEU A N 1
ATOM 1483 C CA . LEU A 1 189 ? 47.494 7.993 -64.399 1.00 97.62 189 LEU A CA 1
ATOM 1484 C C . LEU A 1 189 ? 46.814 9.097 -63.586 1.00 97.62 189 LEU A C 1
ATOM 1486 O O . LEU A 1 189 ? 46.612 8.925 -62.383 1.00 97.62 189 LEU A O 1
ATOM 1490 N N . GLU A 1 190 ? 46.454 10.217 -64.210 1.00 98.12 190 GLU A N 1
ATOM 1491 C CA . GLU A 1 190 ? 45.769 11.299 -63.503 1.00 98.12 190 GLU A CA 1
ATOM 1492 C C . GLU A 1 190 ? 44.329 10.912 -63.129 1.00 98.12 190 GLU A C 1
ATOM 1494 O O . GLU A 1 190 ? 43.891 11.179 -62.007 1.00 98.12 190 GLU A O 1
ATOM 1499 N N . ALA A 1 191 ? 43.622 10.182 -63.999 1.00 97.81 191 ALA A N 1
ATOM 1500 C CA . ALA A 1 191 ? 42.313 9.612 -63.680 1.00 97.81 191 ALA A CA 1
ATOM 1501 C C . ALA A 1 191 ? 42.391 8.627 -62.496 1.00 97.81 191 ALA A C 1
ATOM 1503 O O . ALA A 1 191 ? 41.572 8.694 -61.574 1.00 97.81 191 ALA A O 1
ATOM 1504 N N . LEU A 1 192 ? 43.412 7.762 -62.466 1.00 98.25 192 LEU A N 1
ATOM 1505 C CA . LEU A 1 192 ? 43.655 6.837 -61.354 1.00 98.25 192 LEU A CA 1
ATOM 1506 C C . LEU A 1 192 ? 43.974 7.571 -60.046 1.00 98.25 192 LEU A C 1
ATOM 1508 O O . LEU A 1 192 ? 43.448 7.197 -58.999 1.00 98.25 192 LEU A O 1
ATOM 1512 N N . ARG A 1 193 ? 44.775 8.643 -60.086 1.00 98.44 193 ARG A N 1
ATOM 1513 C CA . ARG A 1 193 ? 45.048 9.485 -58.905 1.00 98.44 193 ARG A CA 1
ATOM 1514 C C . ARG A 1 193 ? 43.790 10.152 -58.369 1.00 98.44 193 ARG A C 1
ATOM 1516 O O . ARG A 1 193 ? 43.607 10.221 -57.155 1.00 98.44 193 ARG A O 1
ATOM 1523 N N . HIS A 1 194 ? 42.924 10.645 -59.251 1.00 98.44 194 HIS A N 1
ATOM 1524 C CA . HIS A 1 194 ? 41.634 11.199 -58.848 1.00 98.44 194 HIS A CA 1
ATOM 1525 C C . HIS A 1 194 ? 40.760 10.142 -58.176 1.00 98.44 194 HIS A C 1
ATOM 1527 O O . HIS A 1 194 ? 40.239 10.387 -57.086 1.00 98.44 194 HIS A O 1
ATOM 1533 N N . ARG A 1 195 ?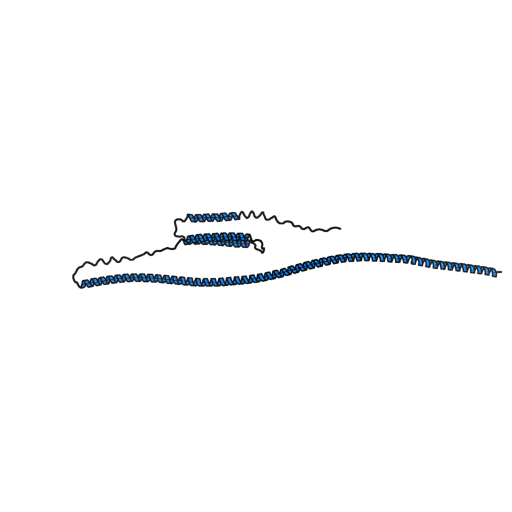 40.669 8.948 -58.774 1.00 98.12 195 ARG A N 1
ATOM 1534 C CA . ARG A 1 195 ? 39.910 7.837 -58.196 1.00 98.12 195 ARG A CA 1
ATOM 1535 C C . ARG A 1 195 ? 40.470 7.396 -56.844 1.00 98.12 195 ARG A C 1
ATOM 1537 O O . ARG A 1 195 ? 39.698 7.116 -55.933 1.00 98.12 195 ARG A O 1
ATOM 1544 N N . GLN A 1 196 ? 41.793 7.373 -56.689 1.00 98.44 196 GLN A N 1
ATOM 1545 C CA . GLN A 1 196 ? 42.443 7.061 -55.418 1.00 98.44 196 GLN A CA 1
ATOM 1546 C C . GLN A 1 196 ? 42.045 8.059 -54.321 1.00 98.44 196 GLN A C 1
ATOM 1548 O O . GLN A 1 196 ? 41.614 7.637 -53.252 1.00 98.44 196 GLN A O 1
ATOM 1553 N N . LYS A 1 197 ? 42.126 9.370 -54.590 1.00 98.50 197 LYS A N 1
ATOM 1554 C CA . LYS A 1 197 ? 41.739 10.416 -53.622 1.00 98.50 197 LYS A CA 1
ATOM 1555 C C . LYS A 1 197 ? 40.267 10.320 -53.213 1.00 98.50 197 LYS A C 1
ATOM 1557 O O . LYS A 1 197 ? 39.923 10.547 -52.053 1.00 98.50 197 LYS A O 1
ATOM 1562 N N . GLU A 1 198 ? 39.392 9.994 -54.162 1.00 98.50 198 GLU A N 1
ATOM 1563 C CA . GLU A 1 198 ? 37.970 9.780 -53.893 1.00 98.50 198 GLU A CA 1
ATOM 1564 C C . GLU A 1 198 ? 37.760 8.588 -52.949 1.00 98.50 198 GLU A C 1
ATOM 1566 O O . GLU A 1 198 ? 37.063 8.719 -51.944 1.00 98.50 198 GLU A O 1
ATOM 1571 N N . LEU A 1 199 ? 38.416 7.454 -53.222 1.00 98.25 199 LEU A N 1
ATOM 1572 C CA . LEU A 1 199 ? 38.351 6.269 -52.365 1.00 98.25 199 LEU A CA 1
ATOM 1573 C C . LEU A 1 199 ? 38.922 6.538 -50.966 1.00 98.25 199 LEU A C 1
ATOM 1575 O O . LEU A 1 199 ? 38.306 6.140 -49.985 1.00 98.25 199 LEU A O 1
ATOM 1579 N N . GLU A 1 200 ? 40.044 7.251 -50.847 1.00 98.56 200 GLU A N 1
ATOM 1580 C CA . GLU A 1 200 ? 40.613 7.655 -49.550 1.00 98.56 200 GLU A CA 1
ATOM 1581 C C . GLU A 1 200 ? 39.634 8.529 -48.748 1.00 98.56 200 GLU A C 1
ATOM 1583 O O . GLU A 1 200 ? 39.451 8.325 -47.547 1.00 98.56 200 GLU A O 1
ATOM 1588 N N . THR A 1 201 ? 38.941 9.456 -49.418 1.00 98.31 201 THR A N 1
ATOM 1589 C CA . THR A 1 201 ? 37.910 10.295 -48.787 1.00 98.31 201 THR A CA 1
ATOM 1590 C C . THR A 1 201 ? 36.717 9.455 -48.317 1.00 98.31 201 THR A C 1
ATOM 1592 O O . THR A 1 201 ? 36.228 9.650 -47.204 1.00 98.31 201 THR A O 1
ATOM 1595 N N . GLN A 1 202 ? 36.267 8.493 -49.131 1.00 98.50 202 GLN A N 1
ATOM 1596 C CA . GLN A 1 202 ? 35.185 7.574 -48.764 1.00 98.50 202 GLN A CA 1
ATOM 1597 C C . GLN A 1 202 ? 35.572 6.688 -47.572 1.00 98.50 202 GLN A C 1
ATOM 1599 O O . GLN A 1 202 ? 34.785 6.561 -46.637 1.00 98.50 202 GLN A O 1
ATOM 1604 N N . VAL A 1 203 ? 36.790 6.135 -47.557 1.00 98.44 203 VAL A N 1
ATOM 1605 C CA . VAL A 1 203 ? 37.304 5.333 -46.435 1.00 98.44 203 VAL A CA 1
ATOM 1606 C C . VAL A 1 203 ? 37.335 6.160 -45.152 1.00 98.44 203 VAL A C 1
ATOM 1608 O O . VAL A 1 203 ? 36.811 5.712 -44.137 1.00 98.44 203 VAL A O 1
ATOM 1611 N N . SER A 1 204 ? 37.852 7.392 -45.204 1.00 98.62 204 SER A N 1
ATOM 1612 C CA . SER A 1 204 ? 37.880 8.279 -44.033 1.00 98.62 204 SER A CA 1
ATOM 1613 C C . SER A 1 204 ? 36.474 8.605 -43.506 1.00 98.62 204 SER A C 1
ATOM 1615 O O . SER A 1 204 ? 36.259 8.637 -42.292 1.00 98.62 204 SER A O 1
ATOM 1617 N N . SER A 1 205 ? 35.496 8.801 -44.401 1.00 98.56 205 SER A N 1
ATOM 1618 C CA . SER A 1 205 ? 34.091 9.002 -44.019 1.00 98.56 205 SER A CA 1
ATOM 1619 C C . SER A 1 205 ? 33.514 7.776 -43.309 1.00 98.56 205 SER A C 1
ATOM 1621 O O . SER A 1 205 ? 32.943 7.905 -42.227 1.00 98.56 205 SER A O 1
ATOM 1623 N N . VAL A 1 206 ? 33.712 6.581 -43.876 1.00 98.50 206 VAL A N 1
ATOM 1624 C CA . VAL A 1 206 ? 33.225 5.315 -43.306 1.00 98.50 206 VAL A CA 1
ATOM 1625 C C . VAL A 1 206 ? 33.878 5.021 -41.955 1.00 98.50 206 VAL A C 1
ATOM 1627 O O . VAL A 1 206 ? 33.205 4.571 -41.032 1.00 98.50 206 VAL A O 1
ATOM 1630 N N . GLU A 1 207 ? 35.171 5.303 -41.795 1.00 98.56 207 GLU A N 1
ATOM 1631 C CA . GLU A 1 207 ? 35.862 5.152 -40.510 1.00 98.56 207 GLU A CA 1
ATOM 1632 C C . GLU A 1 207 ? 35.264 6.063 -39.431 1.00 98.56 207 GLU A C 1
ATOM 1634 O O . GLU A 1 207 ? 35.043 5.619 -38.304 1.00 98.56 207 GLU A O 1
ATOM 1639 N N . LYS A 1 208 ? 34.926 7.310 -39.781 1.00 98.69 208 LYS A N 1
ATOM 1640 C CA . LYS A 1 208 ? 34.258 8.238 -38.863 1.00 98.69 208 LYS A CA 1
ATOM 1641 C C . LYS A 1 208 ? 32.856 7.756 -38.480 1.00 98.69 208 LYS A C 1
ATOM 1643 O O . LYS A 1 208 ? 32.500 7.798 -37.303 1.00 98.69 208 LYS A O 1
ATOM 1648 N N . GLU A 1 209 ? 32.069 7.294 -39.450 1.00 98.31 209 GLU A N 1
ATOM 1649 C CA . GLU A 1 209 ? 30.736 6.727 -39.205 1.00 98.31 209 GLU A CA 1
ATOM 1650 C C . GLU A 1 209 ? 30.806 5.484 -38.314 1.00 98.31 209 GLU A C 1
ATOM 1652 O O . GLU A 1 209 ? 30.018 5.351 -37.377 1.00 98.31 209 GLU A O 1
ATOM 1657 N N . LYS A 1 210 ? 31.794 4.611 -38.545 1.00 98.38 210 LYS A N 1
ATOM 1658 C CA . LYS A 1 210 ? 32.060 3.442 -37.706 1.00 98.38 210 LYS A CA 1
ATOM 1659 C C . LYS A 1 210 ? 32.339 3.847 -36.258 1.00 98.38 210 LYS A C 1
ATOM 1661 O O . LYS A 1 210 ? 31.694 3.310 -35.361 1.00 98.38 210 LYS A O 1
ATOM 1666 N N . SER A 1 211 ? 33.249 4.795 -36.020 1.00 98.44 211 SER A N 1
ATOM 1667 C CA . SER A 1 211 ? 33.550 5.264 -34.659 1.00 98.44 211 SER A CA 1
ATOM 1668 C C . SER A 1 211 ? 32.326 5.874 -33.969 1.00 98.44 211 SER A C 1
ATOM 1670 O O . SER A 1 211 ? 32.098 5.614 -32.790 1.00 98.44 211 SER A O 1
ATOM 1672 N N . GLN A 1 212 ? 31.500 6.629 -34.702 1.00 98.69 212 GLN A N 1
ATOM 1673 C CA . GLN A 1 212 ? 30.261 7.185 -34.153 1.00 98.69 212 GLN A CA 1
ATOM 1674 C C . GLN A 1 212 ? 29.252 6.091 -33.782 1.00 98.69 212 GLN A C 1
ATOM 1676 O O . GLN A 1 212 ? 28.587 6.173 -32.749 1.00 98.69 212 GLN A O 1
ATOM 1681 N N . LEU A 1 213 ? 29.123 5.061 -34.620 1.00 98.50 213 LEU A N 1
ATOM 1682 C CA . LEU A 1 213 ? 28.229 3.939 -34.357 1.00 98.50 213 LEU A CA 1
ATOM 1683 C C . LEU A 1 213 ? 28.688 3.126 -33.139 1.00 98.50 213 LEU A C 1
ATOM 1685 O O . LEU A 1 213 ? 27.856 2.745 -32.318 1.00 98.50 213 LEU A O 1
ATOM 1689 N N . GLU A 1 214 ? 29.994 2.896 -32.996 1.00 98.56 214 GLU A N 1
ATOM 1690 C CA . GLU A 1 214 ? 30.580 2.231 -31.826 1.00 98.56 214 GLU A CA 1
ATOM 1691 C C . GLU A 1 214 ? 30.289 3.006 -30.528 1.00 98.56 214 GLU A C 1
ATOM 1693 O O . GLU A 1 214 ? 29.871 2.405 -29.535 1.00 98.56 214 GLU A O 1
ATOM 1698 N N . GLU A 1 215 ? 30.419 4.337 -30.543 1.00 98.62 215 GLU A N 1
ATOM 1699 C CA . GLU A 1 215 ? 30.060 5.192 -29.404 1.00 98.62 215 GLU A CA 1
ATOM 1700 C C . GLU A 1 215 ? 28.563 5.103 -29.071 1.00 98.62 215 GLU A C 1
ATOM 1702 O O . GLU A 1 215 ? 28.191 4.906 -27.913 1.00 98.62 215 GLU A O 1
ATOM 1707 N N . ASN A 1 216 ? 27.692 5.173 -30.081 1.00 98.44 216 ASN A N 1
ATOM 1708 C CA . ASN A 1 216 ? 26.246 5.063 -29.886 1.00 98.44 216 ASN A CA 1
ATOM 1709 C C . ASN A 1 216 ? 25.845 3.698 -29.299 1.00 98.44 216 ASN A C 1
ATOM 1711 O O . ASN A 1 216 ? 24.979 3.631 -28.427 1.00 98.44 216 ASN A O 1
ATOM 1715 N N . MET A 1 217 ? 26.495 2.609 -29.725 1.00 98.31 217 MET A N 1
ATOM 1716 C CA . MET A 1 217 ? 26.286 1.281 -29.137 1.00 98.31 217 MET A CA 1
ATOM 1717 C C . MET A 1 217 ? 26.731 1.222 -27.669 1.00 98.31 217 MET A C 1
ATOM 1719 O O . MET A 1 217 ? 26.078 0.563 -26.859 1.00 98.31 217 MET A O 1
ATOM 1723 N N . GLU A 1 218 ? 27.813 1.914 -27.301 1.00 98.62 218 GLU A N 1
ATOM 1724 C CA . GLU A 1 218 ? 28.251 2.029 -25.905 1.00 98.62 218 GLU A CA 1
ATOM 1725 C C . GLU A 1 218 ? 27.255 2.821 -25.047 1.00 98.62 218 GLU A C 1
ATOM 1727 O O . GLU A 1 218 ? 26.963 2.430 -23.916 1.00 98.62 218 GLU A O 1
ATOM 1732 N N . ILE A 1 219 ? 26.711 3.923 -25.573 1.00 98.31 219 ILE A N 1
ATOM 1733 C CA . ILE A 1 219 ? 25.656 4.702 -24.903 1.00 98.31 219 ILE A CA 1
ATOM 1734 C C . ILE A 1 219 ? 24.430 3.818 -24.669 1.00 98.31 219 ILE A C 1
ATOM 1736 O O . ILE A 1 219 ? 24.003 3.665 -23.526 1.00 98.31 219 ILE A O 1
ATOM 1740 N N . MET A 1 220 ? 23.937 3.152 -25.716 1.00 98.31 220 MET A N 1
ATOM 1741 C CA . MET A 1 220 ? 22.776 2.264 -25.627 1.00 98.31 220 MET A CA 1
ATOM 1742 C C . MET A 1 220 ? 22.992 1.142 -24.604 1.00 98.31 220 MET A C 1
ATOM 1744 O O . MET A 1 220 ? 22.101 0.833 -23.817 1.00 98.31 220 MET A O 1
ATOM 1748 N N . ARG A 1 221 ? 24.192 0.547 -24.556 1.00 98.12 221 ARG A N 1
ATOM 1749 C CA . ARG A 1 221 ? 24.509 -0.489 -23.564 1.00 98.12 221 ARG A CA 1
ATOM 1750 C C . ARG A 1 221 ? 24.441 0.046 -22.134 1.00 98.12 221 ARG A C 1
ATOM 1752 O O . ARG A 1 221 ? 23.921 -0.640 -21.254 1.00 98.12 221 ARG A O 1
ATOM 1759 N N . ARG A 1 222 ? 24.950 1.259 -21.896 1.00 98.56 222 ARG A N 1
ATOM 1760 C CA . ARG A 1 222 ? 24.876 1.919 -20.583 1.00 98.56 222 ARG A CA 1
ATOM 1761 C C . ARG A 1 222 ? 23.437 2.244 -20.193 1.00 98.56 222 ARG A C 1
ATOM 1763 O O . ARG A 1 222 ? 23.067 1.996 -19.051 1.00 98.56 222 ARG A O 1
ATOM 1770 N N . GLU A 1 223 ? 22.627 2.737 -21.123 1.00 98.12 223 GLU A N 1
ATOM 1771 C CA . GLU A 1 223 ? 21.207 3.016 -20.883 1.00 98.12 223 GLU A CA 1
ATOM 1772 C C . GLU A 1 223 ? 20.437 1.744 -20.523 1.00 98.12 223 GLU A C 1
ATOM 1774 O O . GLU A 1 223 ? 19.766 1.714 -19.494 1.00 98.12 223 GLU A O 1
ATOM 1779 N N . VAL A 1 224 ? 20.622 0.659 -21.284 1.00 98.31 224 VAL A N 1
ATOM 1780 C CA . VAL A 1 224 ? 20.017 -0.648 -20.977 1.00 98.31 224 VAL A CA 1
ATOM 1781 C C . VAL A 1 224 ? 20.417 -1.131 -19.580 1.00 98.31 224 VAL A C 1
ATOM 1783 O O . VAL A 1 224 ? 19.568 -1.627 -18.842 1.00 98.31 224 VAL A O 1
ATOM 1786 N N . ALA A 1 225 ? 21.680 -0.958 -19.182 1.00 98.50 225 ALA A N 1
ATOM 1787 C CA . ALA A 1 225 ? 22.139 -1.331 -17.845 1.00 98.50 225 ALA A CA 1
ATOM 1788 C C . ALA A 1 225 ? 21.476 -0.493 -16.734 1.00 98.50 225 ALA A C 1
ATOM 1790 O O . ALA A 1 225 ? 21.104 -1.037 -15.694 1.00 98.50 225 ALA A O 1
ATOM 1791 N N . VAL A 1 226 ? 21.293 0.815 -16.951 1.00 98.38 226 VAL A N 1
ATOM 1792 C CA . VAL A 1 226 ? 20.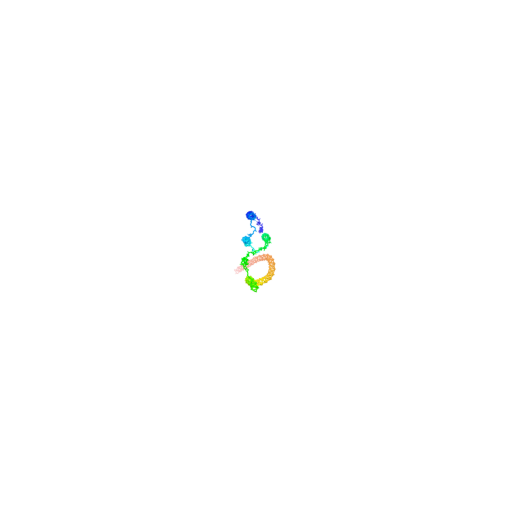589 1.700 -16.007 1.00 98.38 226 VAL A CA 1
ATOM 1793 C C . VAL A 1 226 ? 19.112 1.321 -15.902 1.00 98.38 226 VAL A C 1
ATOM 1795 O O . VAL A 1 226 ? 18.601 1.190 -14.791 1.00 98.38 226 VAL A O 1
ATOM 1798 N N . THR A 1 227 ? 18.435 1.085 -17.029 1.00 98.06 227 THR A N 1
ATOM 1799 C CA . THR A 1 227 ? 17.032 0.648 -17.045 1.00 98.06 227 THR A CA 1
ATOM 1800 C C . THR A 1 227 ? 16.854 -0.702 -16.356 1.00 98.06 227 THR A C 1
ATOM 1802 O O . THR A 1 227 ? 15.918 -0.863 -15.580 1.00 98.06 227 THR A O 1
ATOM 1805 N N . ALA A 1 228 ? 17.759 -1.658 -16.583 1.00 98.38 228 ALA A N 1
ATOM 1806 C CA . ALA A 1 228 ? 17.718 -2.955 -15.911 1.00 98.38 228 ALA A CA 1
ATOM 1807 C C . ALA A 1 228 ? 17.834 -2.804 -14.388 1.00 98.38 228 ALA A C 1
ATOM 1809 O O . ALA A 1 228 ? 17.019 -3.363 -13.660 1.00 98.38 228 ALA A O 1
ATOM 1810 N N . LYS A 1 229 ? 18.778 -1.980 -13.912 1.00 98.56 229 LYS A N 1
ATOM 1811 C CA . LYS A 1 229 ? 18.923 -1.696 -12.480 1.00 98.56 229 LYS A CA 1
ATOM 1812 C C . LYS A 1 229 ? 17.661 -1.058 -11.890 1.00 98.56 229 LYS A C 1
ATOM 1814 O O . LYS A 1 229 ? 17.209 -1.481 -10.837 1.00 98.56 229 LYS A O 1
ATOM 1819 N N . PHE A 1 230 ? 17.070 -0.086 -12.585 1.00 98.31 230 PHE A N 1
ATOM 1820 C CA . PHE A 1 230 ? 15.828 0.550 -12.143 1.00 98.31 230 PHE A CA 1
ATOM 1821 C C . PHE A 1 230 ? 14.662 -0.448 -12.035 1.00 98.31 230 PHE A C 1
ATOM 1823 O O . PHE A 1 230 ? 13.884 -0.388 -11.088 1.00 98.31 230 PHE A O 1
ATOM 1830 N N . LEU A 1 231 ? 14.551 -1.391 -12.977 1.00 98.50 231 LEU A N 1
ATOM 1831 C CA . LEU A 1 231 ? 13.535 -2.446 -12.925 1.00 98.50 231 LEU A CA 1
ATOM 1832 C C . LEU A 1 231 ? 13.766 -3.437 -11.776 1.00 98.50 231 LEU A C 1
ATOM 1834 O O . LEU A 1 231 ? 12.794 -3.896 -11.174 1.00 98.50 231 LEU A O 1
ATOM 1838 N N . ASP A 1 232 ? 15.022 -3.763 -11.469 1.00 98.56 232 ASP A N 1
ATOM 1839 C CA . ASP A 1 232 ? 15.368 -4.610 -10.323 1.00 98.56 232 ASP A CA 1
ATOM 1840 C C . ASP A 1 232 ? 15.063 -3.907 -8.989 1.00 98.56 232 ASP A C 1
ATOM 1842 O O . ASP A 1 232 ? 14.463 -4.523 -8.107 1.00 98.56 232 ASP A O 1
ATOM 1846 N N . ASP A 1 233 ? 15.393 -2.616 -8.867 1.00 98.38 233 ASP A N 1
ATOM 1847 C CA . ASP A 1 233 ? 15.076 -1.797 -7.689 1.00 98.38 233 ASP A CA 1
ATOM 1848 C C . ASP A 1 233 ? 13.548 -1.724 -7.478 1.00 98.38 233 ASP A C 1
ATOM 1850 O O . ASP A 1 233 ? 13.053 -2.034 -6.394 1.00 98.38 233 ASP A O 1
ATOM 1854 N N . LEU A 1 234 ? 12.777 -1.446 -8.540 1.00 98.44 234 LEU A N 1
ATOM 1855 C CA . LEU A 1 234 ? 11.308 -1.425 -8.494 1.00 98.44 234 LEU A CA 1
ATOM 1856 C C . LEU A 1 234 ? 10.713 -2.785 -8.093 1.00 98.44 234 LEU A C 1
ATOM 1858 O O . LEU A 1 234 ? 9.734 -2.854 -7.348 1.00 98.44 234 LEU A O 1
ATOM 1862 N N . ARG A 1 235 ? 11.299 -3.889 -8.571 1.00 98.56 235 ARG A N 1
ATOM 1863 C CA . ARG A 1 235 ? 10.880 -5.239 -8.172 1.00 98.56 235 ARG A CA 1
ATOM 1864 C C . ARG A 1 235 ? 11.138 -5.484 -6.685 1.00 98.56 235 ARG A C 1
ATOM 1866 O O . ARG A 1 235 ? 10.297 -6.106 -6.038 1.00 98.56 235 ARG A O 1
ATOM 1873 N N . SER A 1 236 ? 12.271 -5.020 -6.156 1.00 98.44 236 SER A N 1
ATOM 1874 C CA . SER A 1 236 ? 12.583 -5.124 -4.726 1.00 98.44 236 SER A CA 1
ATOM 1875 C C . SER A 1 236 ? 11.572 -4.344 -3.885 1.00 98.44 236 SER A C 1
ATOM 1877 O O . SER A 1 236 ? 11.003 -4.903 -2.952 1.00 98.44 236 SER A O 1
ATOM 1879 N N . GLU A 1 237 ? 11.283 -3.094 -4.256 1.00 98.44 237 GLU A N 1
ATOM 1880 C CA . GLU A 1 237 ? 10.290 -2.261 -3.562 1.00 98.44 237 GLU A CA 1
ATOM 1881 C C . GLU A 1 237 ? 8.895 -2.900 -3.573 1.00 98.44 237 GLU A C 1
ATOM 1883 O O . GLU A 1 237 ? 8.186 -2.880 -2.566 1.00 98.44 237 GLU A O 1
ATOM 1888 N N . MET A 1 238 ? 8.507 -3.522 -4.690 1.00 98.12 238 MET A N 1
ATOM 1889 C CA . MET A 1 238 ? 7.237 -4.240 -4.794 1.00 98.12 238 MET A CA 1
ATOM 1890 C C . MET A 1 238 ? 7.174 -5.450 -3.849 1.00 98.12 238 MET A C 1
ATOM 1892 O O . MET A 1 238 ? 6.138 -5.669 -3.226 1.00 98.12 238 MET A O 1
ATOM 1896 N N . MET A 1 239 ? 8.262 -6.217 -3.710 1.00 97.88 239 MET A N 1
ATOM 1897 C CA . MET A 1 239 ? 8.327 -7.340 -2.761 1.00 97.88 239 MET A CA 1
ATOM 1898 C C . MET A 1 239 ? 8.250 -6.870 -1.302 1.00 97.88 239 MET A C 1
ATOM 1900 O O . MET A 1 239 ? 7.558 -7.491 -0.495 1.00 97.88 239 MET A O 1
ATOM 1904 N N . ASP A 1 240 ? 8.914 -5.764 -0.964 1.00 97.94 240 ASP A N 1
ATOM 1905 C CA . ASP A 1 240 ? 8.855 -5.183 0.382 1.00 97.94 240 ASP A CA 1
ATOM 1906 C C . ASP A 1 240 ? 7.444 -4.673 0.714 1.00 97.94 240 ASP A C 1
ATOM 1908 O O . ASP A 1 240 ? 6.945 -4.865 1.830 1.00 97.94 240 ASP A O 1
ATOM 1912 N N . LEU A 1 241 ? 6.770 -4.058 -0.264 1.00 97.94 241 LEU A N 1
ATOM 1913 C CA . LEU A 1 241 ? 5.389 -3.604 -0.121 1.00 97.94 241 LEU A CA 1
ATOM 1914 C C . LEU A 1 241 ? 4.421 -4.775 0.091 1.00 97.94 241 LEU A C 1
ATOM 1916 O O . LEU A 1 241 ? 3.562 -4.687 0.969 1.00 97.94 241 LEU A O 1
ATOM 1920 N N . ASP A 1 242 ? 4.582 -5.863 -0.664 1.00 97.81 242 ASP A N 1
ATOM 1921 C CA . ASP A 1 242 ? 3.785 -7.090 -0.531 1.00 97.81 242 ASP A CA 1
ATOM 1922 C C . ASP A 1 242 ? 3.943 -7.698 0.875 1.00 97.81 242 ASP A C 1
ATOM 1924 O O . ASP A 1 242 ? 2.962 -7.941 1.582 1.00 97.81 242 ASP A O 1
ATOM 1928 N N . GLY A 1 243 ? 5.186 -7.794 1.364 1.00 97.38 243 GLY A N 1
ATOM 1929 C CA . GLY A 1 243 ? 5.467 -8.249 2.728 1.00 97.38 243 GLY A CA 1
ATOM 1930 C C . GLY A 1 243 ? 4.859 -7.350 3.814 1.00 97.38 243 GLY A C 1
ATOM 1931 O O . GLY A 1 243 ? 4.347 -7.836 4.829 1.00 97.38 243 GLY A O 1
ATOM 1932 N N . ASN A 1 244 ? 4.868 -6.028 3.617 1.00 97.88 244 ASN A N 1
ATOM 1933 C CA . ASN A 1 244 ? 4.220 -5.091 4.535 1.00 97.88 244 ASN A CA 1
ATOM 1934 C C . ASN A 1 244 ? 2.686 -5.217 4.503 1.00 97.88 244 ASN A C 1
ATOM 1936 O O . ASN A 1 244 ? 2.042 -5.166 5.554 1.00 97.88 244 ASN A O 1
ATOM 1940 N N . MET A 1 245 ? 2.097 -5.419 3.323 1.00 97.62 245 MET A N 1
ATOM 1941 C CA . MET A 1 245 ? 0.659 -5.629 3.163 1.00 97.62 245 MET A CA 1
ATOM 1942 C C . MET A 1 245 ? 0.195 -6.885 3.910 1.00 97.62 245 MET A C 1
ATOM 1944 O O . MET A 1 245 ? -0.767 -6.814 4.677 1.00 97.62 245 MET A O 1
ATOM 1948 N N . ASP A 1 246 ? 0.922 -7.996 3.793 1.00 97.50 246 ASP A N 1
ATOM 1949 C CA . ASP A 1 246 ? 0.642 -9.227 4.543 1.00 97.50 246 ASP A CA 1
ATOM 1950 C C . ASP A 1 246 ? 0.695 -9.015 6.064 1.00 97.50 246 ASP A C 1
ATOM 1952 O O . ASP A 1 246 ? -0.176 -9.483 6.811 1.00 97.50 246 ASP A O 1
ATOM 1956 N N . SER A 1 247 ? 1.686 -8.254 6.537 1.00 97.56 247 SER A N 1
ATOM 1957 C CA . SER A 1 247 ? 1.803 -7.878 7.949 1.00 97.56 247 SER A CA 1
ATOM 1958 C C . SER A 1 247 ? 0.593 -7.061 8.420 1.00 97.56 247 SER A C 1
ATOM 1960 O O . SER A 1 247 ? 0.004 -7.363 9.465 1.00 97.56 247 SER A O 1
ATOM 1962 N N . GLN A 1 248 ? 0.150 -6.078 7.628 1.00 97.75 248 GLN A N 1
ATOM 1963 C CA . GLN A 1 248 ? -1.041 -5.283 7.937 1.00 97.75 248 GLN A CA 1
ATOM 1964 C C . GLN A 1 248 ? -2.325 -6.119 7.920 1.00 97.75 248 GLN A C 1
ATOM 1966 O O . GLN A 1 248 ? -3.161 -5.969 8.814 1.00 97.75 248 GLN A O 1
ATOM 1971 N N . ILE A 1 249 ? -2.480 -7.041 6.965 1.00 97.75 249 ILE A N 1
ATOM 1972 C CA . ILE A 1 249 ? -3.617 -7.971 6.915 1.00 97.75 249 ILE A CA 1
ATOM 1973 C C . ILE A 1 249 ? -3.650 -8.838 8.181 1.00 97.75 249 ILE A C 1
ATOM 1975 O O . ILE A 1 249 ? -4.710 -9.014 8.791 1.00 97.75 249 ILE A O 1
ATOM 1979 N N . SER A 1 250 ? -2.494 -9.345 8.618 1.00 97.81 250 SER A N 1
ATOM 1980 C CA . SER A 1 250 ? -2.367 -10.121 9.855 1.00 97.81 250 SER A CA 1
ATOM 1981 C C . SER A 1 250 ? -2.733 -9.295 11.095 1.00 97.81 250 SER A C 1
ATOM 1983 O O . SER A 1 250 ? -3.545 -9.732 11.918 1.00 97.81 250 SER A O 1
ATOM 1985 N N . ALA A 1 251 ? -2.216 -8.067 11.203 1.00 98.12 251 ALA A N 1
ATOM 1986 C CA . ALA A 1 251 ? -2.542 -7.147 12.292 1.00 98.12 251 ALA A CA 1
ATOM 1987 C C . ALA A 1 251 ? -4.045 -6.816 12.335 1.00 98.12 251 ALA A C 1
ATOM 1989 O O . ALA A 1 251 ? -4.668 -6.898 13.397 1.00 98.12 251 ALA A O 1
ATOM 1990 N N . ASN A 1 252 ? -4.655 -6.541 11.179 1.00 98.12 252 ASN A N 1
ATOM 1991 C CA . ASN A 1 252 ? -6.091 -6.294 11.060 1.00 98.12 252 ASN A CA 1
ATOM 1992 C C . ASN A 1 252 ? -6.916 -7.515 11.476 1.00 98.12 252 ASN A C 1
ATOM 1994 O O . ASN A 1 252 ? -7.892 -7.372 12.212 1.00 98.12 252 ASN A O 1
ATOM 1998 N N . ARG A 1 253 ? -6.506 -8.732 11.097 1.00 98.38 253 ARG A N 1
ATOM 1999 C CA . ARG A 1 253 ? -7.174 -9.966 11.542 1.00 98.38 253 ARG A CA 1
ATOM 2000 C C . ARG A 1 253 ? -7.150 -10.109 13.069 1.00 98.38 253 ARG A C 1
ATOM 2002 O O . ARG A 1 253 ? -8.161 -10.494 13.658 1.00 98.38 253 ARG A O 1
ATOM 2009 N N . ILE A 1 254 ? -6.029 -9.783 13.718 1.00 98.38 254 ILE A N 1
ATOM 2010 C CA . ILE A 1 254 ? -5.919 -9.794 15.186 1.00 98.38 254 ILE A CA 1
ATOM 2011 C C . ILE A 1 254 ? -6.853 -8.749 15.810 1.00 98.38 254 ILE A C 1
ATOM 2013 O O . ILE A 1 254 ? -7.534 -9.054 16.790 1.00 98.38 254 ILE A O 1
ATOM 2017 N N . LEU A 1 255 ? -6.910 -7.537 15.252 1.00 98.38 255 LEU A N 1
ATOM 2018 C CA . LEU A 1 255 ? -7.795 -6.475 15.739 1.00 98.38 255 LEU A CA 1
ATOM 2019 C C . LEU A 1 255 ? -9.273 -6.855 15.620 1.00 98.38 255 LEU A C 1
ATOM 2021 O O . LEU A 1 255 ? -10.013 -6.689 16.587 1.00 98.38 255 LEU A O 1
ATOM 2025 N N . VAL A 1 256 ? -9.689 -7.432 14.489 1.00 98.44 256 VAL A N 1
ATOM 2026 C CA . VAL A 1 256 ? -11.060 -7.934 14.293 1.00 98.44 256 VAL A CA 1
ATOM 2027 C C . VAL A 1 256 ? -11.409 -8.986 15.347 1.00 98.44 256 VAL A C 1
ATOM 2029 O O . VAL A 1 256 ? -12.463 -8.899 15.978 1.00 98.44 256 VAL A O 1
ATOM 2032 N N . LYS A 1 257 ? -10.502 -9.936 15.614 1.00 98.50 257 LYS A N 1
ATOM 2033 C CA . LYS A 1 257 ? -10.704 -10.948 16.660 1.00 98.50 257 LYS A CA 1
ATOM 2034 C C . LYS A 1 257 ? -10.869 -10.308 18.043 1.00 98.50 257 LYS A C 1
ATOM 2036 O O . LYS A 1 257 ? -11.861 -10.581 18.714 1.00 98.50 257 LYS A O 1
ATOM 2041 N N . LYS A 1 258 ? -9.967 -9.403 18.437 1.00 98.50 258 LYS A N 1
ATOM 2042 C CA . LYS A 1 258 ? -10.058 -8.684 19.723 1.00 98.50 258 LYS A CA 1
ATOM 2043 C C . LYS A 1 258 ? -11.342 -7.863 19.847 1.00 98.50 258 LYS A C 1
ATOM 2045 O O . LYS A 1 258 ? -11.932 -7.812 20.920 1.00 98.50 258 LYS A O 1
ATOM 2050 N N . SER A 1 259 ? -11.784 -7.235 18.759 1.00 98.12 259 SER A N 1
ATOM 2051 C CA . SER A 1 259 ? -13.038 -6.481 18.729 1.00 98.12 259 SER A CA 1
ATOM 2052 C C . SER A 1 259 ? -14.245 -7.393 18.960 1.00 98.12 259 SER A C 1
ATOM 2054 O O . SER A 1 259 ? -15.116 -7.042 19.753 1.00 98.12 259 SER A O 1
ATOM 2056 N N . SER A 1 260 ? -14.266 -8.582 18.348 1.00 98.12 260 SER A N 1
ATOM 2057 C CA . SER A 1 260 ? -15.330 -9.566 18.582 1.00 98.12 260 SER A CA 1
ATOM 2058 C C . SER A 1 260 ? -15.328 -10.124 20.011 1.00 98.12 260 SER A C 1
ATOM 2060 O O . SER A 1 260 ? -16.385 -10.229 20.626 1.00 98.12 260 SER A O 1
ATOM 2062 N N . GLU A 1 261 ? -14.151 -10.407 20.581 1.00 98.44 261 GLU A N 1
ATOM 2063 C CA . GLU A 1 261 ? -14.009 -10.866 21.970 1.00 98.44 261 GLU A CA 1
ATOM 2064 C C . GLU A 1 261 ? -14.501 -9.804 22.962 1.00 98.44 261 GLU A C 1
ATOM 2066 O O . GLU A 1 261 ? -15.247 -10.120 23.887 1.00 98.44 261 GLU A O 1
ATOM 2071 N N . LEU A 1 262 ? -14.149 -8.535 22.733 1.00 98.44 262 LEU A N 1
ATOM 2072 C CA . LEU A 1 262 ? -14.629 -7.417 23.543 1.00 98.44 262 LEU A CA 1
ATOM 2073 C C . LEU A 1 262 ? -16.146 -7.222 23.414 1.00 98.44 262 LEU A C 1
ATOM 2075 O O . LEU A 1 262 ? -16.813 -6.958 24.412 1.00 98.44 262 LEU A O 1
ATOM 2079 N N . GLY A 1 263 ? -16.694 -7.362 22.203 1.00 98.06 263 GLY A N 1
ATOM 2080 C CA . GLY A 1 263 ? -18.137 -7.303 21.961 1.00 98.06 263 GLY A CA 1
ATOM 2081 C C . GLY A 1 263 ? -18.897 -8.381 22.735 1.00 98.06 263 GLY A C 1
ATOM 2082 O O . GLY A 1 263 ? -19.883 -8.074 23.400 1.00 98.06 263 GLY A O 1
ATOM 2083 N N . ASN A 1 264 ? -18.387 -9.615 22.728 1.00 98.06 264 ASN A N 1
ATOM 2084 C CA . ASN A 1 264 ? -18.958 -10.717 23.501 1.00 98.06 264 ASN A CA 1
ATOM 2085 C C . ASN A 1 264 ? -18.871 -10.458 25.012 1.00 98.06 264 ASN A C 1
ATOM 2087 O O . ASN A 1 264 ? -19.870 -10.609 25.708 1.00 98.06 264 ASN A O 1
ATOM 2091 N N . GLY A 1 265 ? -17.715 -10.005 25.512 1.00 98.44 265 GLY A N 1
ATOM 2092 C CA . GLY A 1 265 ? -17.546 -9.684 26.934 1.00 98.44 265 GLY A CA 1
ATOM 2093 C C . GLY A 1 265 ? -18.443 -8.533 27.403 1.00 98.44 265 GLY A C 1
ATOM 2094 O O . GLY A 1 265 ? -18.956 -8.562 28.518 1.00 98.44 265 GLY A O 1
ATOM 2095 N N . LYS A 1 266 ? -18.699 -7.537 26.542 1.00 98.56 266 LYS A N 1
ATOM 2096 C CA . LYS A 1 266 ? -19.680 -6.479 26.822 1.00 98.56 266 LYS A CA 1
ATOM 2097 C C . LYS A 1 266 ? -21.091 -7.057 26.964 1.00 98.56 266 LYS A C 1
ATOM 2099 O O . LYS A 1 266 ? -21.780 -6.706 27.914 1.00 98.56 266 LYS A O 1
ATOM 2104 N N . GLN A 1 267 ? -21.503 -7.925 26.038 1.00 98.56 267 GLN A N 1
ATOM 2105 C CA . GLN A 1 267 ? -22.828 -8.546 26.070 1.00 98.56 267 GLN A CA 1
ATOM 2106 C C . GLN A 1 267 ? -23.022 -9.407 27.327 1.00 98.56 267 GLN A C 1
ATOM 2108 O O . GLN A 1 267 ? -24.081 -9.358 27.942 1.00 98.56 267 GLN A O 1
ATOM 2113 N N . GLU A 1 268 ? -22.001 -10.170 27.722 1.00 98.56 268 GLU A N 1
ATOM 2114 C CA . GLU A 1 268 ? -22.008 -10.967 28.956 1.00 98.56 268 GLU A CA 1
ATOM 2115 C C . GLU A 1 268 ? -22.153 -10.079 30.202 1.00 98.56 268 GLU A C 1
ATOM 2117 O O . GLU A 1 268 ? -23.000 -10.336 31.056 1.00 98.56 268 GLU A O 1
ATOM 2122 N N . ALA A 1 269 ? -21.396 -8.979 30.276 1.00 98.56 269 ALA A N 1
ATOM 2123 C CA . ALA A 1 269 ? -21.514 -8.024 31.375 1.00 98.56 269 ALA A CA 1
ATOM 2124 C C . ALA A 1 269 ? -22.907 -7.368 31.442 1.00 98.56 269 ALA A C 1
ATOM 2126 O O . ALA A 1 269 ? -23.437 -7.169 32.532 1.00 98.56 269 ALA A O 1
ATOM 2127 N N . GLU A 1 270 ? -23.514 -7.052 30.297 1.00 98.62 270 GLU A N 1
ATOM 2128 C CA . GLU A 1 270 ? -24.862 -6.472 30.216 1.00 98.62 270 GLU A CA 1
ATOM 2129 C C . GLU A 1 270 ? -25.949 -7.440 30.715 1.00 98.62 270 GLU A C 1
ATOM 2131 O O . GLU A 1 270 ? -26.872 -7.026 31.422 1.00 98.62 270 GLU A O 1
ATOM 2136 N N . VAL A 1 271 ? -25.801 -8.739 30.427 1.00 98.56 271 VAL A N 1
ATOM 2137 C CA . VAL A 1 271 ? -26.663 -9.789 30.992 1.00 98.56 271 VAL A CA 1
ATOM 2138 C C . VAL A 1 271 ? -26.531 -9.833 32.515 1.00 98.56 271 VAL A C 1
ATOM 2140 O O . VAL A 1 271 ? -27.544 -9.747 33.204 1.00 98.56 271 VAL A O 1
ATOM 2143 N N . HIS A 1 272 ? -25.310 -9.870 33.055 1.00 98.56 272 HIS A N 1
ATOM 2144 C CA . HIS A 1 272 ? -25.104 -9.902 34.509 1.00 98.56 272 HIS A CA 1
ATOM 2145 C C . HIS A 1 272 ? -25.625 -8.660 35.234 1.00 98.56 272 HIS A C 1
ATOM 2147 O O . HIS A 1 272 ? -26.144 -8.766 36.343 1.00 98.56 272 HIS A O 1
ATOM 2153 N N . VAL A 1 273 ? -25.510 -7.476 34.626 1.00 98.75 273 VAL A N 1
ATOM 2154 C CA . VAL A 1 273 ? -26.109 -6.256 35.185 1.00 98.75 273 VAL A CA 1
ATOM 2155 C C . VAL A 1 273 ? -27.629 -6.394 35.259 1.00 98.75 273 VAL A C 1
ATOM 2157 O O . VAL A 1 273 ? -28.203 -6.091 36.299 1.00 98.75 273 VAL A O 1
ATOM 2160 N N . SER A 1 274 ? -28.266 -6.918 34.208 1.00 98.50 274 SER A N 1
ATOM 2161 C CA . SER A 1 274 ? -29.720 -7.131 34.185 1.00 98.50 274 SER A CA 1
ATOM 2162 C C . SER A 1 274 ? -30.176 -8.132 35.259 1.00 98.50 274 SER A C 1
ATOM 2164 O O . SER A 1 274 ? -31.169 -7.894 35.941 1.00 98.50 274 SER A O 1
ATOM 2166 N N . GLU A 1 275 ? -29.430 -9.226 35.453 1.00 98.56 275 GLU A N 1
ATOM 2167 C CA . GLU A 1 275 ? -29.691 -10.220 36.508 1.00 98.56 275 GLU A CA 1
ATOM 2168 C C . GLU A 1 275 ? -29.588 -9.602 37.915 1.00 98.56 275 GLU A C 1
ATOM 2170 O O . GLU A 1 275 ? -30.451 -9.826 38.765 1.00 98.56 275 GLU A O 1
ATOM 2175 N N . LEU A 1 276 ? -28.560 -8.781 38.157 1.00 98.75 276 LEU A N 1
ATOM 2176 C CA . LEU A 1 276 ? -28.374 -8.084 39.434 1.00 98.75 276 LEU A CA 1
ATOM 2177 C C . LEU A 1 276 ? -29.458 -7.030 39.691 1.00 98.75 276 LEU A C 1
ATOM 2179 O O . LEU A 1 276 ? -29.885 -6.853 40.832 1.00 98.75 276 LEU A O 1
ATOM 2183 N N . GLU A 1 277 ? -29.905 -6.320 38.655 1.00 98.62 277 GLU A N 1
ATOM 2184 C CA . GLU A 1 277 ? -31.019 -5.374 38.760 1.00 98.62 277 GLU A CA 1
ATOM 2185 C C . GLU A 1 277 ? -32.324 -6.085 39.146 1.00 98.62 277 GLU A C 1
ATOM 2187 O O . GLU A 1 277 ? -33.053 -5.593 40.011 1.00 98.62 277 GLU A O 1
ATOM 2192 N N . GLU A 1 278 ? -32.592 -7.262 38.573 1.00 98.62 278 GLU A N 1
ATOM 2193 C CA . GLU A 1 278 ? -33.748 -8.090 38.928 1.00 98.62 278 GLU A CA 1
ATOM 2194 C C . GLU A 1 278 ? -33.675 -8.586 40.382 1.00 98.62 278 GLU A C 1
ATOM 2196 O O . GLU A 1 278 ? -34.643 -8.439 41.135 1.00 98.62 278 GLU A O 1
ATOM 2201 N N . GLU A 1 279 ? -32.526 -9.110 40.822 1.00 98.56 279 GLU A N 1
ATOM 2202 C CA . GLU A 1 279 ? -32.333 -9.535 42.215 1.00 98.56 279 GLU A CA 1
ATOM 2203 C C . GLU A 1 279 ? -32.527 -8.366 43.193 1.00 98.56 279 GLU A C 1
ATOM 2205 O O . GLU A 1 279 ? -33.183 -8.514 44.228 1.00 98.56 279 GLU A O 1
ATOM 2210 N N . ASN A 1 280 ? -32.016 -7.179 42.856 1.00 98.62 280 ASN A N 1
ATOM 2211 C CA . ASN A 1 280 ? -32.146 -5.992 43.695 1.00 98.62 280 ASN A CA 1
ATOM 2212 C C . ASN A 1 280 ? -33.612 -5.543 43.849 1.00 98.62 280 ASN A C 1
ATOM 2214 O O . ASN A 1 280 ? -34.023 -5.137 44.941 1.00 98.62 280 ASN A O 1
ATOM 2218 N N . LEU A 1 281 ? -34.423 -5.663 42.790 1.00 98.56 281 LEU A N 1
ATOM 2219 C CA . LEU A 1 281 ? -35.870 -5.427 42.860 1.00 98.56 281 LEU A CA 1
ATOM 2220 C C . LEU A 1 281 ? -36.552 -6.432 43.800 1.00 98.56 281 LEU A C 1
ATOM 2222 O O . LEU A 1 281 ? -37.283 -6.022 44.701 1.00 98.56 281 LEU A O 1
ATOM 2226 N N . LEU A 1 282 ? -36.257 -7.729 43.660 1.00 98.69 282 LEU A N 1
ATOM 2227 C CA . LEU A 1 282 ? -36.824 -8.780 44.517 1.00 98.69 282 LEU A CA 1
ATOM 2228 C C . LEU A 1 282 ? -36.450 -8.601 45.996 1.00 98.69 282 LEU A C 1
ATOM 2230 O O . LEU A 1 282 ? -37.288 -8.779 46.887 1.00 98.69 282 LEU A O 1
ATOM 2234 N N . LEU A 1 283 ? -35.196 -8.238 46.277 1.00 98.75 283 LEU A N 1
ATOM 2235 C CA . LEU A 1 283 ? -34.731 -7.951 47.634 1.00 98.75 283 LEU A CA 1
ATOM 2236 C C . LEU A 1 283 ? -35.400 -6.702 48.210 1.00 98.75 283 LEU A C 1
ATOM 2238 O O . LEU A 1 283 ? -35.788 -6.711 49.380 1.00 98.75 283 LEU A O 1
ATOM 2242 N N . SER A 1 284 ? -35.582 -5.658 47.401 1.00 98.69 284 SER A N 1
ATOM 2243 C CA . SER A 1 284 ? -36.283 -4.436 47.806 1.00 98.69 284 SER A CA 1
ATOM 2244 C C . SER A 1 284 ? -37.752 -4.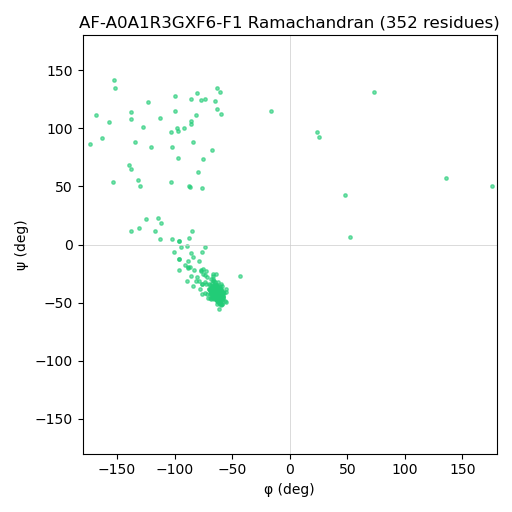708 48.144 1.00 98.69 284 SER A C 1
ATOM 2246 O O . SER A 1 284 ? -38.232 -4.262 49.188 1.00 98.69 284 SER A O 1
ATOM 2248 N N . ASP A 1 285 ? -38.445 -5.517 47.339 1.00 98.62 285 ASP A N 1
ATOM 2249 C CA . ASP A 1 285 ? -39.819 -5.949 47.622 1.00 98.62 285 ASP A CA 1
ATOM 2250 C C . ASP A 1 285 ? -39.896 -6.752 48.929 1.00 98.62 285 ASP A C 1
ATOM 2252 O O . ASP A 1 285 ? -40.776 -6.533 49.771 1.00 98.62 285 ASP A O 1
ATOM 2256 N N . ARG A 1 286 ? -38.942 -7.667 49.148 1.00 98.62 286 ARG A N 1
ATOM 2257 C CA . ARG A 1 286 ? -38.876 -8.455 50.384 1.00 98.62 286 ARG A CA 1
ATOM 2258 C C . ARG A 1 286 ? -38.608 -7.585 51.611 1.00 98.62 286 ARG A C 1
ATOM 2260 O O . ARG A 1 286 ? -39.218 -7.831 52.654 1.00 98.62 286 ARG A O 1
ATOM 2267 N N . LEU A 1 287 ? -37.711 -6.604 51.501 1.00 98.62 287 LEU A N 1
ATOM 2268 C CA . LEU A 1 287 ? -37.433 -5.633 52.560 1.00 98.62 287 LEU A CA 1
ATOM 2269 C C . LEU A 1 287 ? -38.682 -4.817 52.887 1.00 98.62 287 LEU A C 1
ATOM 2271 O O . LEU A 1 287 ? -39.058 -4.769 54.054 1.00 98.62 287 LEU A O 1
ATOM 2275 N N . SER A 1 288 ? -39.381 -4.287 51.880 1.00 98.69 288 SER A N 1
ATOM 2276 C CA . SER A 1 288 ? -40.616 -3.519 52.082 1.00 98.69 288 SER A CA 1
ATOM 2277 C C . SER A 1 288 ? -41.687 -4.326 52.828 1.00 98.69 288 SER A C 1
ATOM 2279 O O . SER A 1 288 ? -42.312 -3.830 53.768 1.00 98.69 288 SER A O 1
ATOM 2281 N N . HIS A 1 289 ? -41.848 -5.608 52.486 1.00 98.62 289 HIS A N 1
ATOM 2282 C CA . HIS A 1 289 ? -42.769 -6.492 53.199 1.00 98.62 289 HIS A CA 1
ATOM 2283 C C . HIS A 1 289 ? -42.361 -6.728 54.664 1.00 98.62 289 HIS A C 1
ATOM 2285 O O . HIS A 1 289 ? -43.211 -6.742 55.554 1.00 98.62 289 HIS A O 1
ATOM 2291 N N . LEU A 1 290 ? -41.066 -6.919 54.939 1.00 98.56 290 LEU A N 1
ATOM 2292 C CA . LEU A 1 290 ? -40.566 -7.078 56.309 1.00 98.56 290 LEU A CA 1
ATOM 2293 C C . LEU A 1 290 ? -40.709 -5.786 57.126 1.00 98.56 290 LEU A C 1
ATOM 2295 O O . LEU A 1 290 ? -41.061 -5.847 58.303 1.00 98.56 290 LEU A O 1
ATOM 2299 N N . GLU A 1 291 ? -40.481 -4.624 56.514 1.00 98.56 291 GLU A N 1
ATOM 2300 C CA . GLU A 1 291 ? -40.709 -3.314 57.133 1.00 98.56 291 GLU A CA 1
ATOM 2301 C C . GLU A 1 291 ? -42.181 -3.121 57.516 1.00 98.56 291 GLU A C 1
ATOM 2303 O O . GLU A 1 291 ? -42.482 -2.649 58.613 1.00 98.56 291 GLU A O 1
ATOM 2308 N N . GLU A 1 292 ? -43.112 -3.543 56.657 1.00 98.44 292 GLU A N 1
ATOM 2309 C CA . GLU A 1 292 ? -44.543 -3.531 56.962 1.00 98.44 292 GLU A CA 1
ATOM 2310 C C . GLU A 1 292 ? -44.899 -4.460 58.134 1.00 98.44 292 GLU A C 1
ATOM 2312 O O . GLU A 1 292 ? -45.637 -4.046 59.031 1.00 98.44 292 GLU A O 1
ATOM 2317 N N . GLN A 1 293 ? -44.340 -5.676 58.176 1.00 98.62 293 GLN A N 1
ATOM 2318 C CA . GLN A 1 293 ? -44.531 -6.595 59.306 1.00 98.62 293 GLN A CA 1
ATOM 2319 C C . GLN A 1 293 ? -44.008 -6.005 60.622 1.00 98.62 293 GLN A C 1
ATOM 2321 O O . GLN A 1 293 ? -44.682 -6.090 61.650 1.00 98.62 293 GLN A O 1
ATOM 2326 N N . LEU A 1 294 ? -42.820 -5.391 60.602 1.00 98.38 294 LEU A N 1
ATOM 2327 C CA . LEU A 1 294 ? -42.241 -4.738 61.778 1.00 98.38 294 LEU A CA 1
ATOM 2328 C C . LEU A 1 294 ? -43.102 -3.570 62.260 1.00 98.38 294 LEU A C 1
ATOM 2330 O O . LEU A 1 294 ? -43.285 -3.414 63.468 1.00 98.38 294 LEU A O 1
ATOM 2334 N N . ARG A 1 295 ? -43.652 -2.777 61.335 1.00 98.25 295 ARG A N 1
ATOM 2335 C CA . ARG A 1 295 ? -44.583 -1.692 61.661 1.00 98.25 295 ARG A CA 1
ATOM 2336 C C . ARG A 1 295 ? -45.842 -2.232 62.341 1.00 98.25 295 ARG A C 1
ATOM 2338 O O . ARG A 1 295 ? -46.148 -1.788 63.439 1.00 98.25 295 ARG A O 1
ATOM 2345 N N . TYR A 1 296 ? -46.487 -3.251 61.766 1.00 98.25 296 TYR A N 1
ATOM 2346 C CA . TYR A 1 296 ? -47.674 -3.882 62.358 1.00 98.25 296 TYR A CA 1
ATOM 2347 C C . TYR A 1 296 ? -47.421 -4.390 63.790 1.00 98.25 296 TYR A C 1
ATOM 2349 O O . TYR A 1 296 ? -48.179 -4.069 64.701 1.00 98.25 296 TYR A O 1
ATOM 2357 N N . LEU A 1 297 ? -46.331 -5.136 64.014 1.00 98.06 297 LEU A N 1
ATOM 2358 C CA . LEU A 1 297 ? -45.982 -5.651 65.347 1.00 98.06 297 LEU A CA 1
ATOM 2359 C C . LEU A 1 297 ? -45.654 -4.533 66.347 1.00 98.06 297 LEU A C 1
ATOM 2361 O O . LEU A 1 297 ? -45.897 -4.675 67.545 1.00 98.06 297 LEU A O 1
ATOM 2365 N N . THR A 1 298 ? -45.080 -3.428 65.867 1.00 97.94 298 THR A N 1
ATOM 2366 C CA . THR A 1 298 ? -44.793 -2.250 66.694 1.00 97.94 298 THR A CA 1
ATOM 2367 C C . THR A 1 298 ? -46.088 -1.575 67.138 1.00 97.94 298 THR A C 1
ATOM 2369 O O . THR A 1 298 ? -46.241 -1.316 68.332 1.00 97.94 298 THR A O 1
ATOM 2372 N N . ASP A 1 299 ? -47.029 -1.377 66.212 1.00 97.12 299 ASP A N 1
ATOM 2373 C CA . ASP A 1 299 ? -48.348 -0.802 66.490 1.00 97.12 299 ASP A CA 1
ATOM 2374 C C . ASP A 1 299 ? -49.153 -1.694 67.457 1.00 97.12 299 ASP A C 1
ATOM 2376 O O . ASP A 1 299 ? -49.737 -1.203 68.424 1.00 97.12 299 ASP A O 1
ATOM 2380 N N . GLU A 1 300 ? -49.134 -3.019 67.262 1.00 96.94 300 GLU A N 1
ATOM 2381 C CA . GLU A 1 300 ? -49.788 -3.990 68.154 1.00 96.94 300 GLU A CA 1
ATOM 2382 C C . GLU A 1 300 ? -49.192 -3.952 69.569 1.00 96.94 300 GLU A C 1
ATOM 2384 O O . GLU A 1 300 ? -49.925 -3.894 70.560 1.00 96.94 300 GLU A O 1
ATOM 2389 N N . ARG A 1 301 ? -47.857 -3.917 69.683 1.00 96.81 301 ARG A N 1
ATOM 2390 C CA . ARG A 1 301 ? -47.161 -3.784 70.971 1.00 96.81 301 ARG A CA 1
ATOM 2391 C C . ARG A 1 301 ? -47.533 -2.481 71.680 1.00 96.81 301 ARG A C 1
ATOM 2393 O O . ARG A 1 301 ? -47.747 -2.492 72.891 1.00 96.81 301 ARG A O 1
ATOM 2400 N N . GLU A 1 302 ? -47.570 -1.363 70.960 1.00 95.81 302 GLU A N 1
ATOM 2401 C CA . GLU A 1 302 ? -47.954 -0.064 71.526 1.00 95.81 302 GLU A CA 1
ATOM 2402 C C . GLU A 1 302 ? -49.420 -0.052 71.970 1.00 95.81 302 GLU A C 1
ATOM 2404 O O . GLU A 1 302 ? -49.717 0.431 73.062 1.00 95.81 302 GLU A O 1
ATOM 2409 N N . SER A 1 303 ? -50.318 -0.673 71.202 1.00 95.06 303 SER A N 1
ATOM 2410 C CA . SER A 1 303 ? -51.720 -0.859 71.590 1.00 95.06 303 SER A CA 1
ATOM 2411 C C . SER A 1 303 ? -51.858 -1.672 72.882 1.00 95.06 303 SER A C 1
ATOM 2413 O O . SER A 1 303 ? -52.533 -1.234 73.814 1.00 95.06 303 SER A O 1
ATOM 2415 N N . LEU A 1 304 ? -51.184 -2.825 72.974 1.00 94.56 304 LEU A N 1
ATOM 2416 C CA . LEU A 1 304 ? -51.186 -3.673 74.174 1.00 94.56 304 LEU A CA 1
ATOM 2417 C C . LEU A 1 304 ? -50.646 -2.933 75.402 1.00 94.56 304 LEU A C 1
ATOM 2419 O O . LEU A 1 304 ? -51.179 -3.071 76.500 1.00 94.56 304 LEU A O 1
ATOM 2423 N N . TYR A 1 305 ? -49.603 -2.121 75.229 1.00 93.88 305 TYR A N 1
ATOM 2424 C CA . TYR A 1 305 ? -49.052 -1.319 76.318 1.00 93.88 305 TYR A CA 1
ATOM 2425 C C . TYR A 1 305 ? -50.073 -0.309 76.869 1.00 93.88 305 TYR A C 1
ATOM 2427 O O . TYR A 1 305 ? -50.219 -0.177 78.086 1.00 93.88 305 TYR A O 1
ATOM 2435 N N . MET A 1 306 ? -50.824 0.359 75.987 1.00 90.50 306 MET A N 1
ATOM 2436 C CA . MET A 1 306 ? -51.895 1.280 76.384 1.00 90.50 306 MET A CA 1
ATOM 2437 C C . MET A 1 306 ? -53.061 0.554 77.071 1.00 90.50 306 MET A C 1
ATOM 2439 O O . MET A 1 306 ? -53.604 1.048 78.063 1.00 90.50 306 MET A O 1
ATOM 2443 N N . GLU A 1 307 ? -53.421 -0.637 76.590 1.00 89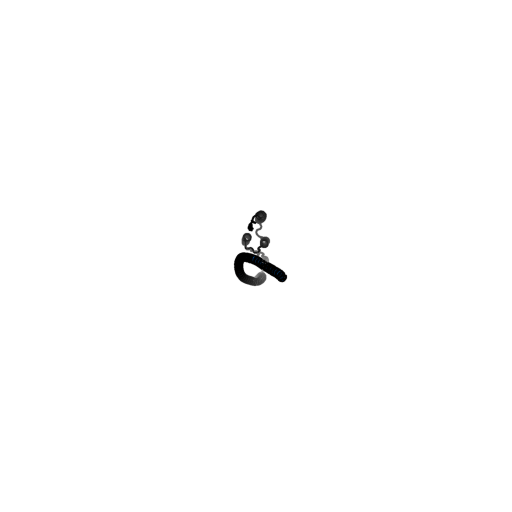.94 307 GLU A N 1
ATOM 2444 C CA . GLU A 1 307 ? -54.463 -1.470 77.196 1.00 89.94 307 GLU A CA 1
ATOM 2445 C C . GLU A 1 307 ? -54.075 -1.970 78.595 1.00 89.94 307 GLU A C 1
ATOM 2447 O O . GLU A 1 307 ? -54.943 -2.081 79.448 1.00 89.94 307 GLU A O 1
ATOM 2452 N N . VAL A 1 308 ? -52.789 -2.205 78.881 1.00 88.88 308 VAL A N 1
ATOM 2453 C CA . VAL A 1 308 ? -52.321 -2.595 80.226 1.00 88.88 308 VAL A CA 1
ATOM 2454 C C . VAL A 1 308 ? -52.235 -1.399 81.184 1.00 88.88 308 VAL A C 1
ATOM 2456 O O . VAL A 1 308 ? -52.602 -1.528 82.352 1.00 88.88 308 VAL A O 1
ATOM 2459 N N . GLN A 1 309 ? -51.816 -0.216 80.720 1.00 87.38 309 GLN A N 1
ATOM 2460 C CA . GLN A 1 309 ? -51.734 0.972 81.587 1.00 87.38 309 GLN A CA 1
ATOM 2461 C C . GLN A 1 309 ? -53.102 1.476 82.073 1.00 87.38 309 GLN A C 1
ATOM 2463 O O . GLN A 1 309 ? -53.209 2.031 83.170 1.00 87.38 309 GLN A O 1
ATOM 2468 N N . THR A 1 310 ? -54.160 1.309 81.275 1.00 84.75 310 THR A N 1
ATOM 2469 C CA . THR A 1 310 ? -55.510 1.772 81.641 1.00 84.75 310 THR A CA 1
ATOM 2470 C C . THR A 1 310 ? -56.060 1.107 82.916 1.00 84.75 310 THR A C 1
ATOM 2472 O O . THR A 1 310 ? -56.327 1.847 83.870 1.00 84.75 310 THR A O 1
ATOM 2475 N N . PRO A 1 311 ? -56.148 -0.233 83.041 1.00 84.06 311 PRO A N 1
ATOM 2476 C CA . PRO A 1 311 ? -56.602 -0.888 84.260 1.00 84.06 311 PRO A CA 1
ATOM 2477 C C . PRO A 1 311 ? -55.629 -0.686 85.423 1.00 84.06 311 PRO A C 1
ATOM 2479 O O . PRO A 1 311 ? -56.083 -0.635 86.560 1.00 84.06 311 PRO A O 1
ATOM 2482 N N . GLU A 1 312 ? -54.320 -0.526 85.188 1.00 86.94 312 GLU A N 1
ATOM 2483 C CA . GLU A 1 312 ? -53.375 -0.167 86.258 1.00 86.94 312 GLU A CA 1
ATOM 2484 C C . GLU A 1 312 ? -53.714 1.199 86.873 1.00 86.94 312 GLU A C 1
ATOM 2486 O O . GLU A 1 312 ? -53.751 1.340 88.100 1.00 86.94 312 GLU A O 1
ATOM 2491 N N . SER A 1 313 ? -54.027 2.193 86.034 1.00 84.50 313 SER A N 1
ATOM 2492 C CA . SER A 1 313 ? -54.449 3.522 86.489 1.00 84.50 313 SER A CA 1
ATOM 2493 C C . SER A 1 313 ? -55.796 3.484 87.223 1.00 84.50 313 SER A C 1
ATOM 2495 O O . SER A 1 313 ? -55.952 4.112 88.274 1.00 84.50 313 SER A O 1
ATOM 2497 N N . GLU A 1 314 ? -56.752 2.691 86.730 1.00 89.88 314 GLU A N 1
ATOM 2498 C CA . GLU A 1 314 ? -58.054 2.501 87.373 1.00 89.88 314 GLU A CA 1
ATOM 2499 C C . GLU A 1 314 ? -57.923 1.759 88.706 1.00 89.88 314 GLU A C 1
ATOM 2501 O O . GLU A 1 314 ? -58.513 2.171 89.703 1.00 89.88 314 GLU A O 1
ATOM 2506 N N . ALA A 1 315 ? -57.106 0.708 88.763 1.00 91.12 315 ALA A N 1
ATOM 2507 C CA . ALA A 1 315 ? -56.833 -0.044 89.981 1.00 91.12 315 ALA A CA 1
ATOM 2508 C C . ALA A 1 315 ? -56.161 0.829 91.047 1.00 91.12 315 ALA A C 1
ATOM 2510 O O . ALA A 1 315 ? -56.529 0.751 92.221 1.00 91.12 315 ALA A O 1
ATOM 2511 N N . MET A 1 316 ? -55.218 1.691 90.649 1.00 90.25 316 MET A N 1
ATOM 2512 C CA . MET A 1 316 ? -54.610 2.672 91.548 1.00 90.25 316 MET A CA 1
ATOM 2513 C C . MET A 1 316 ? -55.672 3.630 92.102 1.00 90.25 316 MET A C 1
ATOM 2515 O O . MET A 1 316 ? -55.759 3.818 93.314 1.00 90.25 316 MET A O 1
ATOM 2519 N N . LYS A 1 317 ? -56.557 4.147 91.240 1.00 92.31 317 LYS A N 1
ATOM 2520 C CA . LYS A 1 317 ? -57.664 5.023 91.647 1.00 92.31 317 LYS A CA 1
ATOM 2521 C C . LYS A 1 317 ? -58.629 4.338 92.625 1.00 92.31 317 LYS A C 1
ATOM 2523 O O . LYS A 1 317 ? -58.995 4.939 93.633 1.00 92.31 317 LYS A O 1
ATOM 2528 N N . PHE A 1 318 ? -59.016 3.086 92.373 1.00 91.38 318 PHE A N 1
ATOM 2529 C CA . PHE A 1 318 ? -59.855 2.304 93.292 1.00 91.38 318 PHE A CA 1
ATOM 2530 C C . PHE A 1 318 ? -59.165 2.038 94.631 1.00 91.38 318 PHE A C 1
ATOM 2532 O O . PHE A 1 318 ? -59.814 2.049 95.676 1.00 91.38 318 PHE A O 1
ATOM 2539 N N . LYS A 1 319 ? -57.851 1.796 94.620 1.00 94.56 319 LYS A N 1
ATOM 2540 C CA . LYS A 1 319 ? -57.064 1.605 95.840 1.00 94.56 319 LYS A CA 1
ATOM 2541 C C . LYS A 1 319 ? -57.029 2.880 96.683 1.00 94.56 319 LYS A C 1
ATOM 2543 O O . LYS A 1 319 ? -57.268 2.798 97.885 1.00 94.56 319 LYS A O 1
ATOM 2548 N N . ASP A 1 320 ? -56.791 4.030 96.059 1.00 93.12 320 ASP A N 1
ATOM 2549 C CA . ASP A 1 320 ? -56.820 5.332 96.734 1.00 93.12 320 ASP A CA 1
ATOM 2550 C C . ASP A 1 320 ? -58.213 5.626 97.313 1.00 93.12 320 ASP A C 1
ATOM 2552 O O . ASP A 1 320 ? -58.349 6.082 98.449 1.00 93.12 320 ASP A O 1
ATOM 2556 N N . GLU A 1 321 ? -59.269 5.305 96.562 1.00 93.38 321 GLU A N 1
ATOM 2557 C CA . GLU A 1 321 ? -60.655 5.453 97.009 1.00 93.38 321 GLU A CA 1
ATOM 2558 C C . GLU A 1 321 ? -61.001 4.533 98.187 1.00 93.38 321 GLU A C 1
ATOM 2560 O O . GLU A 1 321 ? -61.664 4.966 99.131 1.00 93.38 321 GLU A O 1
ATOM 2565 N N . LYS A 1 322 ? -60.498 3.295 98.177 1.00 93.62 322 LYS A N 1
ATOM 2566 C CA . LYS A 1 322 ? -60.631 2.359 99.295 1.00 93.62 322 LYS A CA 1
ATOM 2567 C C . LYS A 1 322 ? -59.948 2.887 100.560 1.00 93.62 322 LYS A C 1
ATOM 2569 O O . LYS A 1 322 ? -60.583 2.864 101.607 1.00 93.62 322 LYS A O 1
ATOM 2574 N N . ILE A 1 323 ? -58.707 3.377 100.464 1.00 93.44 323 ILE A N 1
ATOM 2575 C CA . ILE A 1 323 ? -57.970 3.948 101.609 1.00 93.44 323 ILE A CA 1
ATOM 2576 C C . ILE A 1 323 ? -58.753 5.121 102.205 1.00 93.44 323 ILE A C 1
ATOM 2578 O O . ILE A 1 323 ? -59.010 5.149 103.403 1.00 93.44 323 ILE A O 1
ATOM 2582 N N . ARG A 1 324 ? -59.221 6.045 101.359 1.00 94.00 324 ARG A N 1
ATOM 2583 C CA . ARG A 1 324 ? -60.047 7.177 101.798 1.00 94.00 324 ARG A CA 1
ATOM 2584 C C . ARG A 1 324 ? -61.3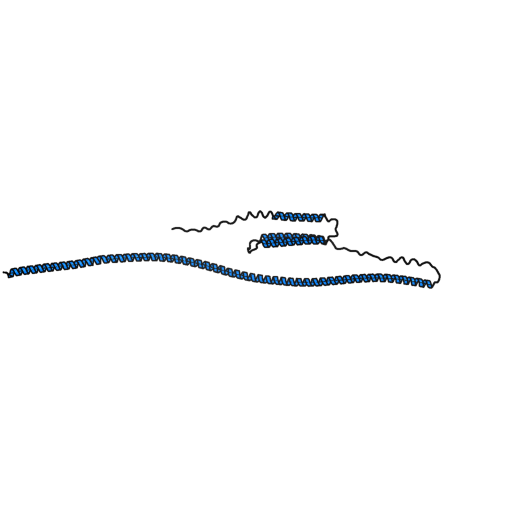24 6.719 102.511 1.00 94.00 324 ARG A C 1
ATOM 2586 O O . ARG A 1 324 ? -61.658 7.257 103.560 1.00 94.00 324 ARG A O 1
ATOM 2593 N N . SER A 1 325 ? -62.023 5.721 101.970 1.00 92.94 325 SER A N 1
ATOM 2594 C CA . SER A 1 325 ? -63.225 5.171 102.607 1.00 92.94 325 SER A CA 1
ATOM 2595 C C . SER A 1 325 ? -62.921 4.465 103.935 1.00 92.94 325 SER A C 1
ATOM 2597 O O . SER A 1 325 ? -63.738 4.533 104.854 1.00 92.94 325 SER A O 1
ATOM 2599 N N . GLU A 1 326 ? -61.777 3.783 104.049 1.00 93.44 326 GLU A N 1
ATOM 2600 C CA . GLU A 1 326 ? -61.308 3.171 105.297 1.00 93.44 326 GLU A CA 1
ATOM 2601 C C . GLU A 1 326 ? -61.013 4.240 106.361 1.00 93.44 326 GLU A C 1
ATOM 2603 O O . GLU A 1 326 ? -61.480 4.102 107.494 1.00 93.44 326 GLU A O 1
ATOM 2608 N N . ASP A 1 327 ? -60.339 5.332 105.989 1.00 93.69 327 ASP A N 1
ATOM 2609 C CA . ASP A 1 327 ? -60.062 6.471 106.874 1.00 93.69 327 ASP A CA 1
ATOM 2610 C C . ASP A 1 327 ? -61.354 7.165 107.337 1.00 93.69 327 ASP A C 1
ATOM 2612 O O . ASP A 1 327 ? -61.524 7.444 108.526 1.00 93.69 327 ASP A O 1
ATOM 2616 N N . GLU A 1 328 ? -62.306 7.399 106.425 1.00 93.12 328 GLU A N 1
ATOM 2617 C CA . GLU A 1 328 ? -63.631 7.951 106.747 1.00 93.12 328 GLU A CA 1
ATOM 2618 C C . GLU A 1 328 ? -64.413 7.038 107.706 1.00 93.12 328 GLU A C 1
ATOM 2620 O O . GLU A 1 328 ? -65.051 7.507 108.655 1.00 93.12 328 GLU A O 1
ATOM 2625 N N . MET A 1 329 ? -64.349 5.721 107.496 1.00 92.38 329 MET A N 1
ATOM 2626 C CA . MET A 1 329 ? -64.989 4.737 108.366 1.00 92.38 329 MET A CA 1
ATOM 2627 C C . MET A 1 329 ? -64.349 4.707 109.760 1.00 92.38 329 MET A C 1
ATOM 2629 O O . MET A 1 329 ? -65.078 4.641 110.757 1.00 92.38 329 MET A O 1
ATOM 2633 N N . GLU A 1 330 ? -63.018 4.767 109.855 1.00 93.81 330 GLU A N 1
ATOM 2634 C CA . GLU A 1 330 ? -62.316 4.817 111.140 1.00 93.81 330 GLU A CA 1
ATOM 2635 C C . GLU A 1 330 ? -62.604 6.138 111.869 1.00 93.81 330 GLU A C 1
ATOM 2637 O O . GLU A 1 330 ? -62.908 6.113 113.063 1.00 93.81 330 GLU A O 1
ATOM 2642 N N . ALA A 1 331 ? -62.653 7.273 111.163 1.00 93.75 331 ALA A N 1
ATOM 2643 C CA . ALA A 1 331 ? -63.083 8.552 111.729 1.00 93.75 331 ALA A CA 1
ATOM 2644 C C . ALA A 1 331 ? -64.513 8.474 112.299 1.00 93.75 331 ALA A C 1
ATOM 2646 O O . ALA A 1 331 ? -64.744 8.845 113.449 1.00 93.75 331 ALA A O 1
ATOM 2647 N N . HIS A 1 332 ? -65.464 7.898 111.553 1.00 92.81 332 HIS A N 1
ATOM 2648 C CA . HIS A 1 332 ? -66.836 7.666 112.026 1.00 92.81 332 HIS A CA 1
ATOM 2649 C C . HIS A 1 332 ? -66.923 6.727 113.235 1.00 92.81 332 HIS A C 1
ATOM 2651 O O . HIS A 1 332 ? -67.847 6.817 114.051 1.00 92.81 332 HIS A O 1
ATOM 2657 N N . LYS A 1 333 ? -66.017 5.757 113.325 1.00 94.19 333 LYS A N 1
ATOM 2658 C CA . LYS A 1 333 ? -65.943 4.812 114.440 1.00 94.19 333 LYS A CA 1
ATOM 2659 C C . LYS A 1 333 ? -65.385 5.487 115.692 1.00 94.19 333 LYS A C 1
ATOM 2661 O O . LYS A 1 333 ? -65.944 5.271 116.766 1.00 94.19 333 LYS A O 1
ATOM 2666 N N . VAL A 1 334 ? -64.352 6.323 115.557 1.00 93.50 334 VAL A N 1
ATOM 2667 C CA . VAL A 1 334 ? -63.815 7.158 116.644 1.00 93.50 334 VAL A CA 1
ATOM 2668 C C . VAL A 1 334 ? -64.872 8.147 117.133 1.00 93.50 334 VAL A C 1
ATOM 2670 O O . VAL A 1 334 ? -65.128 8.181 118.331 1.00 93.50 334 VAL A O 1
ATOM 2673 N N . ASP A 1 335 ? -65.552 8.854 116.228 1.00 93.69 335 ASP A N 1
ATOM 2674 C CA . ASP A 1 335 ? -66.644 9.785 116.554 1.00 93.69 335 ASP A CA 1
ATOM 2675 C C . ASP A 1 335 ? -67.765 9.096 117.353 1.00 93.69 335 ASP A C 1
ATOM 2677 O O . ASP A 1 335 ? -68.145 9.541 118.437 1.00 93.69 335 ASP A O 1
ATOM 2681 N N . ARG A 1 336 ? -68.238 7.927 116.894 1.00 92.19 336 ARG A N 1
ATOM 2682 C CA . ARG A 1 336 ? -69.239 7.139 117.636 1.00 92.19 336 ARG A CA 1
ATOM 2683 C C . ARG A 1 336 ? -68.732 6.664 118.995 1.00 92.19 336 ARG A C 1
ATOM 2685 O O . ARG A 1 336 ? -69.508 6.652 119.948 1.00 92.19 336 ARG A O 1
ATOM 2692 N N . LYS A 1 337 ? -67.465 6.254 119.092 1.00 92.31 337 LYS A N 1
ATOM 2693 C CA . LYS A 1 337 ? -66.864 5.814 120.356 1.00 92.31 337 LYS A CA 1
ATOM 2694 C C . LYS A 1 337 ? -66.766 6.972 121.348 1.00 92.31 337 LYS A C 1
ATOM 2696 O O . LYS A 1 337 ? -67.215 6.815 122.477 1.00 92.31 337 LYS A O 1
ATOM 2701 N N . GLN A 1 338 ? -66.280 8.130 120.903 1.00 90.62 338 GLN A N 1
ATOM 2702 C CA . GLN A 1 338 ? -66.240 9.354 121.697 1.00 90.62 338 GLN A CA 1
ATOM 2703 C C . GLN A 1 338 ? -67.645 9.739 122.168 1.00 90.62 338 GLN A C 1
ATOM 2705 O O . GLN A 1 338 ? -67.842 9.985 123.349 1.00 90.62 338 GLN A O 1
ATOM 2710 N N . LYS A 1 339 ? -68.650 9.693 121.287 1.00 91.50 339 LYS A N 1
ATOM 2711 C CA . LYS A 1 339 ? -70.044 9.976 121.651 1.00 91.50 339 LYS A CA 1
ATOM 2712 C C . LYS A 1 339 ? -70.598 9.011 122.707 1.00 91.50 339 LYS A C 1
ATOM 2714 O O . LYS A 1 339 ? -71.347 9.430 123.585 1.00 91.50 339 LYS A O 1
ATOM 2719 N N . ILE A 1 340 ? -70.239 7.725 122.645 1.00 89.81 340 ILE A N 1
ATOM 2720 C CA . ILE A 1 340 ? -70.599 6.741 123.681 1.00 89.81 340 ILE A CA 1
ATOM 2721 C C . ILE A 1 340 ? -69.891 7.059 125.002 1.00 89.81 340 ILE A C 1
ATOM 2723 O O . ILE A 1 340 ? -70.539 7.003 126.042 1.00 89.81 340 ILE A O 1
ATOM 2727 N N . GLU A 1 341 ? -68.601 7.399 124.974 1.00 89.00 341 GLU A N 1
ATOM 2728 C CA . GLU A 1 341 ? -67.830 7.783 126.165 1.00 89.00 341 GLU A CA 1
ATOM 2729 C C . GLU A 1 341 ? -68.366 9.081 126.795 1.00 89.00 341 GLU A C 1
ATOM 2731 O O . GLU A 1 341 ? -68.537 9.148 128.009 1.00 89.00 341 GLU A O 1
ATOM 2736 N N . GLU A 1 342 ? -68.714 10.086 125.987 1.00 87.62 342 GLU A N 1
ATOM 2737 C CA . GLU A 1 342 ? -69.367 11.325 126.426 1.00 87.62 342 GLU A CA 1
ATOM 2738 C C . GLU A 1 342 ? -70.729 11.047 127.063 1.00 87.62 342 GLU A C 1
ATOM 2740 O O . GLU A 1 342 ? -71.004 11.542 128.154 1.00 87.62 342 GLU A O 1
ATOM 2745 N N . MET A 1 343 ? -71.561 10.210 126.430 1.00 89.00 343 MET A N 1
ATOM 2746 C CA . MET A 1 343 ? -72.816 9.763 127.032 1.00 89.00 343 MET A CA 1
ATOM 2747 C C . MET A 1 343 ? -72.551 9.052 128.360 1.00 89.00 343 MET A C 1
ATOM 2749 O O . MET A 1 343 ? -73.157 9.416 129.359 1.00 89.00 343 MET A O 1
ATOM 2753 N N . GLN A 1 344 ? -71.653 8.062 128.407 1.00 85.50 344 GLN A N 1
ATOM 2754 C CA . GLN A 1 344 ? -71.307 7.346 129.642 1.00 85.50 344 GLN A CA 1
ATOM 2755 C C . GLN A 1 344 ? -70.842 8.299 130.744 1.00 85.50 344 GLN A C 1
ATOM 2757 O O . GLN A 1 344 ? -71.254 8.139 131.887 1.00 85.50 344 GLN A O 1
ATOM 2762 N N . LYS A 1 345 ? -70.042 9.314 130.407 1.00 84.94 345 LYS A N 1
ATOM 2763 C CA . LYS A 1 345 ? -69.614 10.351 131.345 1.00 84.94 345 LYS A CA 1
ATOM 2764 C C . LYS A 1 345 ? -70.798 11.166 131.873 1.00 84.94 345 LYS A C 1
ATOM 2766 O O . LYS A 1 345 ? -70.903 11.321 133.083 1.00 84.94 345 LYS A O 1
ATOM 2771 N N . GLN A 1 346 ? -71.713 11.611 131.006 1.00 83.25 346 GLN A N 1
ATOM 2772 C CA . GLN A 1 346 ? -72.952 12.286 131.424 1.00 83.25 346 GLN A CA 1
ATOM 2773 C C . GLN A 1 346 ? -73.818 11.395 132.327 1.00 83.25 346 GLN A C 1
ATOM 2775 O O . GLN A 1 346 ? -74.367 11.870 133.315 1.00 83.25 346 GLN A O 1
ATOM 2780 N N . TRP A 1 347 ? -73.923 10.098 132.019 1.00 79.56 347 TRP A N 1
ATOM 2781 C CA . TRP A 1 347 ? -74.629 9.127 132.861 1.00 79.56 347 TRP A CA 1
ATOM 2782 C C . TRP A 1 347 ? -73.976 8.984 134.243 1.00 79.56 347 TRP A C 1
ATOM 2784 O O . TRP A 1 347 ? -74.698 8.936 135.234 1.00 79.56 347 TRP A O 1
ATOM 2794 N N . SER A 1 348 ? -72.642 8.961 134.324 1.00 78.50 348 SER A N 1
ATOM 2795 C CA . SER A 1 348 ? -71.907 8.922 135.596 1.00 78.50 348 SER A CA 1
ATOM 2796 C C . SER A 1 348 ? -72.043 10.221 136.401 1.00 78.50 348 SER A C 1
ATOM 2798 O O . SER A 1 348 ? -72.243 10.153 137.607 1.00 78.50 348 SER A O 1
ATOM 2800 N N . GLU A 1 349 ? -71.998 11.393 135.757 1.00 71.62 349 GLU A N 1
ATOM 2801 C CA . GLU A 1 349 ? -72.187 12.701 136.416 1.0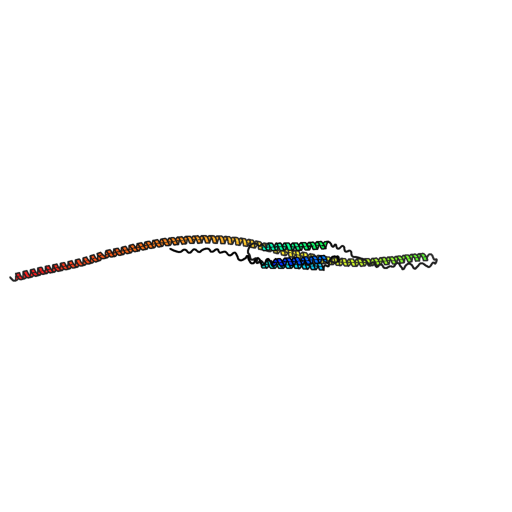0 71.62 349 GLU A CA 1
ATOM 2802 C C . GLU A 1 349 ? -73.596 12.833 137.024 1.00 71.62 349 GLU A C 1
ATOM 2804 O O . GLU A 1 349 ? -73.739 13.257 138.167 1.00 71.62 349 GLU A O 1
ATOM 2809 N N . VAL A 1 350 ? -74.636 12.364 136.323 1.00 71.06 350 VAL A N 1
ATOM 2810 C CA . VAL A 1 350 ? -76.016 12.299 136.851 1.00 71.06 350 VAL A CA 1
ATOM 2811 C C . V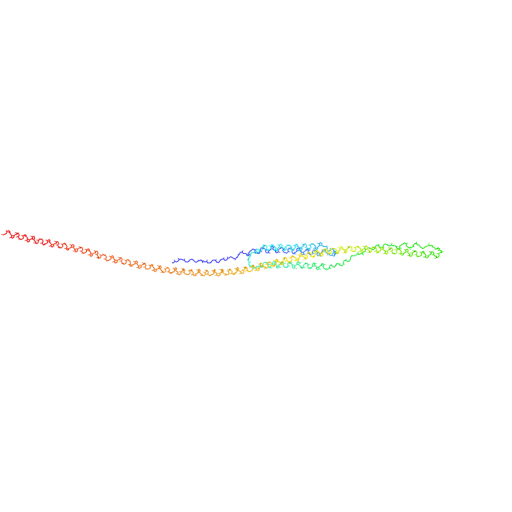AL A 1 350 ? -76.137 11.338 138.046 1.00 71.06 350 VAL A C 1
ATOM 2813 O O . VAL A 1 350 ? -77.031 11.493 138.878 1.00 71.06 350 VAL A O 1
ATOM 2816 N N . GLN A 1 351 ? -75.249 10.346 138.146 1.00 56.56 351 GLN A N 1
ATOM 2817 C CA . GLN A 1 351 ? -75.243 9.349 139.217 1.00 56.56 351 GLN A CA 1
ATOM 2818 C C . GLN A 1 351 ? -74.424 9.781 140.450 1.00 56.56 351 GLN A C 1
ATOM 2820 O O . GLN A 1 351 ? -74.662 9.245 141.528 1.00 56.56 351 GLN A O 1
ATOM 2825 N N . GLU A 1 352 ? -73.504 10.745 140.311 1.00 55.88 352 GLU A N 1
ATOM 2826 C CA . GLU A 1 352 ? -72.743 11.357 141.418 1.00 55.88 352 GLU A CA 1
ATOM 2827 C C . GLU A 1 352 ? -73.450 12.575 142.057 1.00 55.88 352 GLU A C 1
ATOM 2829 O O . GLU A 1 352 ? -73.079 12.984 143.156 1.00 55.88 352 GLU A O 1
ATOM 2834 N N . GLU A 1 353 ? -74.488 13.138 141.424 1.00 49.03 353 GLU A N 1
ATOM 2835 C CA . GLU A 1 353 ? -75.337 14.209 141.992 1.00 49.03 353 GLU A CA 1
ATOM 2836 C C . GLU A 1 353 ? -76.529 13.703 142.845 1.00 49.03 353 GLU A C 1
ATOM 2838 O O . GLU A 1 353 ? -77.348 14.508 143.300 1.00 49.03 353 GLU A O 1
ATOM 2843 N N . CYS A 1 354 ? -76.628 12.392 143.097 1.00 45.34 354 CYS A N 1
ATOM 2844 C CA . CYS A 1 354 ? -77.585 11.768 144.028 1.00 45.34 354 CYS A CA 1
ATOM 2845 C C . CYS A 1 354 ? -76.866 11.205 145.257 1.00 45.34 354 CYS A C 1
ATOM 2847 O O . CYS A 1 354 ? -77.450 11.298 146.364 1.00 45.34 354 CYS A O 1
#